Protein AF-A0A2J8A549-F1 (afdb_monomer_lite)

Sequence (197 aa):
WLCVQALGPQVLAAELDFTHGVMLESAKNYQLWNHRRLCALQLGPSGATREEEFTREAITFDEKNYHAWAHRQAIVKMSGRWEAELEFAAEMIKRDVRNNTAWNQRMFVLQHMPRPAGDDAAWLRSELEYVAAAIQLAPRNEAPWAYLTGLFATLPPWASQPRALSRFPEVHTICAEALLDCPACAPAHDVLAAYYE

Structure (mmCIF, N/CA/C/O backbone):
data_AF-A0A2J8A549-F1
#
_entry.id   AF-A0A2J8A549-F1
#
loop_
_atom_site.group_PDB
_atom_site.id
_atom_site.type_symbol
_atom_site.label_atom_id
_atom_site.label_alt_id
_atom_site.label_comp_id
_atom_site.label_asym_id
_atom_site.label_entity_id
_atom_site.label_seq_id
_atom_site.pdbx_PDB_ins_code
_atom_site.Cartn_x
_atom_site.Cartn_y
_atom_site.Cartn_z
_atom_site.occupancy
_atom_site.B_iso_or_equiv
_atom_site.auth_seq_id
_atom_site.auth_comp_id
_atom_site.auth_asym_id
_atom_site.auth_atom_id
_atom_site.pdbx_PDB_model_num
ATOM 1 N N . TRP A 1 1 ? -20.878 5.585 19.521 1.00 89.31 1 TRP A N 1
ATOM 2 C CA . TRP A 1 1 ? -19.606 6.048 20.116 1.00 89.31 1 TRP A CA 1
ATOM 3 C C . TRP A 1 1 ? -19.724 6.532 21.562 1.00 89.31 1 TRP A C 1
ATOM 5 O O . TRP A 1 1 ? -19.163 5.866 22.416 1.00 89.31 1 TRP A O 1
ATOM 15 N N . LEU A 1 2 ? -20.453 7.616 21.880 1.00 92.81 2 LEU A N 1
ATOM 16 C CA . LEU A 1 2 ? -20.479 8.167 23.254 1.00 92.81 2 LEU A CA 1
ATOM 17 C C . LEU A 1 2 ? -20.891 7.142 24.327 1.00 92.81 2 LEU A C 1
ATOM 19 O O . LEU A 1 2 ? -20.286 7.095 25.391 1.00 92.81 2 LEU A O 1
ATOM 23 N N . CYS A 1 3 ? -21.859 6.267 24.029 1.00 93.12 3 CYS A N 1
ATOM 24 C CA . CYS A 1 3 ? -22.236 5.178 24.935 1.00 93.12 3 CYS A CA 1
ATOM 25 C C . CYS A 1 3 ? -21.102 4.161 25.133 1.00 93.12 3 CYS A C 1
ATOM 27 O O . CYS A 1 3 ? -20.836 3.769 26.259 1.00 93.12 3 CYS A O 1
ATOM 29 N N . VAL A 1 4 ? -20.399 3.778 24.060 1.00 94.31 4 VAL A N 1
ATOM 30 C CA . VAL A 1 4 ? -19.241 2.865 24.126 1.00 94.31 4 VAL A CA 1
ATOM 31 C C . VAL A 1 4 ? -18.135 3.474 24.991 1.00 94.31 4 VAL A C 1
ATOM 33 O O . VAL A 1 4 ? -17.594 2.797 25.857 1.00 94.31 4 VAL A O 1
ATOM 36 N N . GLN A 1 5 ? -17.855 4.771 24.830 1.00 91.88 5 GLN A N 1
ATOM 37 C CA . GLN A 1 5 ? -16.892 5.477 25.679 1.00 91.88 5 GLN A CA 1
ATOM 38 C C . GLN A 1 5 ? -17.322 5.518 27.147 1.00 91.88 5 GLN A C 1
ATOM 40 O O . GLN A 1 5 ? -16.502 5.258 28.022 1.00 91.88 5 GLN A O 1
ATOM 45 N N . ALA A 1 6 ? -18.592 5.834 27.416 1.00 94.44 6 ALA A N 1
ATOM 46 C CA . ALA A 1 6 ? -19.127 5.903 28.773 1.00 94.44 6 ALA A CA 1
ATOM 47 C C . ALA A 1 6 ? -19.115 4.537 29.475 1.00 94.44 6 ALA A C 1
ATOM 49 O O . ALA A 1 6 ? -18.900 4.467 30.682 1.00 94.44 6 ALA A O 1
ATOM 50 N N . LEU A 1 7 ? -19.331 3.457 28.719 1.00 94.50 7 LEU A N 1
ATOM 51 C CA . LEU A 1 7 ? -19.275 2.092 29.229 1.00 94.50 7 LEU A CA 1
ATOM 52 C C . LEU A 1 7 ? -17.839 1.606 29.435 1.00 94.50 7 LEU A C 1
ATOM 54 O O . LEU A 1 7 ? -17.635 0.766 30.298 1.00 94.50 7 LEU A O 1
ATOM 58 N N . GLY A 1 8 ? -16.851 2.153 28.727 1.00 92.19 8 GLY A N 1
ATOM 59 C CA . GLY A 1 8 ? -15.433 1.870 28.946 1.00 92.19 8 GLY A CA 1
ATOM 60 C C . GLY A 1 8 ? -14.877 0.685 28.138 1.00 92.19 8 GLY A C 1
ATOM 61 O O . GLY A 1 8 ? -15.579 0.073 27.332 1.00 92.19 8 GLY A O 1
ATOM 62 N N . PRO A 1 9 ? -13.583 0.349 28.309 1.00 91.06 9 PRO A N 1
ATOM 63 C CA . PRO A 1 9 ? -12.875 -0.594 27.437 1.00 91.06 9 PRO A CA 1
ATOM 64 C C . PRO A 1 9 ? -13.452 -2.014 27.394 1.00 91.06 9 PRO A C 1
ATOM 66 O O . PRO A 1 9 ? -13.295 -2.715 26.397 1.00 91.06 9 PRO A O 1
ATOM 69 N N . GLN A 1 10 ? -14.144 -2.442 28.448 1.00 92.94 10 GLN A N 1
ATOM 70 C CA . GLN A 1 10 ? -14.699 -3.788 28.573 1.00 92.94 10 GLN A CA 1
ATOM 71 C C . GLN A 1 10 ? -15.783 -4.108 27.535 1.00 92.94 10 GLN A C 1
ATOM 73 O O . GLN A 1 10 ? -16.013 -5.280 27.252 1.00 92.94 10 GLN A O 1
ATOM 78 N N . VAL A 1 11 ? -16.431 -3.094 26.943 1.00 95.88 11 VAL A N 1
ATOM 79 C CA . VAL A 1 11 ? -17.438 -3.317 25.891 1.00 95.88 11 VAL A CA 1
ATOM 80 C C . VAL A 1 11 ? -16.843 -3.355 24.483 1.00 95.88 11 VAL A C 1
ATOM 82 O O . VAL A 1 11 ? -17.515 -3.796 23.555 1.00 95.88 11 VAL A O 1
ATOM 85 N N . LEU A 1 12 ? -15.581 -2.944 24.303 1.00 95.38 12 LEU A N 1
ATOM 86 C CA . LEU A 1 12 ? -14.963 -2.823 22.977 1.00 95.38 12 LEU A CA 1
ATOM 87 C C . LEU A 1 12 ? -14.889 -4.166 22.249 1.00 95.38 12 LEU A C 1
ATOM 89 O O . LEU A 1 12 ? -15.087 -4.213 21.040 1.00 95.38 12 LEU A O 1
ATOM 93 N N . ALA A 1 13 ? -14.642 -5.262 22.972 1.00 94.50 13 ALA A N 1
ATOM 94 C CA . ALA A 1 13 ? -14.561 -6.581 22.358 1.00 94.50 13 ALA A CA 1
ATOM 95 C C . ALA A 1 13 ? -15.888 -6.988 21.698 1.00 94.50 13 ALA A C 1
ATOM 97 O O . ALA A 1 13 ? -15.872 -7.374 20.529 1.00 94.50 13 ALA A O 1
ATOM 98 N N . ALA A 1 14 ? -17.002 -6.829 22.419 1.00 96.00 14 ALA A N 1
ATOM 99 C CA . ALA A 1 14 ? -18.345 -7.114 21.920 1.00 96.00 14 ALA A CA 1
ATOM 100 C C . ALA A 1 14 ? -18.769 -6.129 20.817 1.00 96.00 14 ALA A C 1
ATOM 102 O O . ALA A 1 14 ? -19.391 -6.526 19.835 1.00 96.00 14 ALA A O 1
ATOM 103 N N . GLU A 1 15 ? -18.380 -4.857 20.929 1.00 97.12 15 GLU A N 1
ATOM 104 C CA . GLU A 1 15 ? -18.669 -3.842 19.909 1.00 97.12 15 GLU A CA 1
ATOM 105 C C . GLU A 1 15 ? -17.960 -4.144 18.576 1.00 97.12 15 GLU A C 1
ATOM 107 O O . GLU A 1 15 ? -18.511 -3.949 17.487 1.00 97.12 15 GLU A O 1
ATOM 112 N N . LEU A 1 16 ? -16.736 -4.673 18.638 1.00 96.62 16 LEU A N 1
ATOM 113 C CA . LEU A 1 16 ? -16.026 -5.156 17.459 1.00 96.62 16 LEU A CA 1
ATOM 114 C C . LEU A 1 16 ? -16.668 -6.418 16.857 1.00 96.62 16 LEU A C 1
ATOM 116 O O . LEU A 1 16 ? -16.623 -6.574 15.639 1.00 96.62 16 LEU A O 1
ATOM 120 N N . ASP A 1 17 ? -17.293 -7.294 17.649 1.00 96.75 17 ASP A N 1
ATOM 121 C CA . ASP A 1 17 ? -18.045 -8.439 17.104 1.00 96.75 17 ASP A CA 1
ATOM 122 C C . ASP A 1 17 ? -19.324 -7.969 16.409 1.00 96.75 17 ASP A C 1
ATOM 124 O O . ASP A 1 17 ? -19.616 -8.379 15.286 1.00 96.75 17 ASP A O 1
ATOM 128 N N . PHE A 1 18 ? -20.039 -7.028 17.026 1.00 96.38 18 PHE A N 1
ATOM 129 C CA . PHE A 1 18 ? -21.218 -6.408 16.431 1.00 96.38 18 PHE A CA 1
ATOM 130 C C . PHE A 1 18 ? -20.895 -5.743 15.086 1.00 96.38 18 PHE A C 1
ATOM 132 O O . PHE A 1 18 ? -21.535 -6.026 14.074 1.00 96.38 18 PHE A O 1
ATOM 139 N N . THR A 1 19 ? -19.863 -4.894 15.043 1.00 96.56 19 THR A N 1
ATOM 140 C CA . THR A 1 19 ? -19.453 -4.236 13.791 1.00 96.56 19 THR A CA 1
ATOM 141 C C . THR A 1 19 ? -18.945 -5.226 12.745 1.00 96.56 19 THR A C 1
ATOM 143 O O . THR A 1 19 ? -19.072 -4.953 11.553 1.00 96.56 19 THR A O 1
ATOM 146 N N . HIS A 1 20 ? -18.418 -6.384 13.154 1.00 96.25 20 HIS A N 1
ATOM 147 C CA . HIS A 1 20 ? -18.080 -7.442 12.210 1.00 96.25 20 HIS A CA 1
ATOM 148 C C . HIS A 1 20 ? -19.343 -7.988 11.525 1.00 96.25 20 HIS A C 1
ATOM 150 O O . HIS A 1 20 ? -19.406 -7.998 10.298 1.00 96.25 20 HIS A O 1
ATOM 156 N N . GLY A 1 21 ? -20.395 -8.316 12.281 1.00 95.25 21 GLY A N 1
ATOM 157 C CA . GLY A 1 21 ? -21.680 -8.731 11.701 1.00 95.25 21 GLY A CA 1
ATOM 158 C C . GLY A 1 21 ? -22.241 -7.713 10.698 1.00 95.25 21 GLY A C 1
ATOM 159 O O . GLY A 1 21 ? -22.628 -8.076 9.590 1.00 95.25 21 GLY A O 1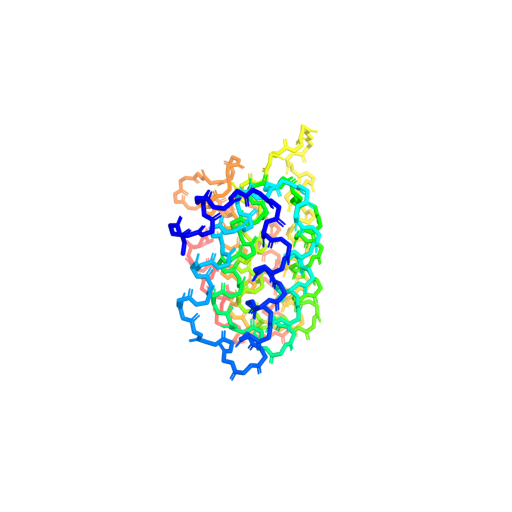
ATOM 160 N N . VAL A 1 22 ? -22.176 -6.419 11.029 1.00 94.38 22 VAL A N 1
ATOM 161 C CA . VAL A 1 22 ? -22.614 -5.339 10.125 1.00 94.38 22 VAL A CA 1
ATOM 162 C C . VAL A 1 22 ? -21.784 -5.286 8.834 1.00 94.38 22 VAL A C 1
ATOM 164 O O . VAL A 1 22 ? -22.324 -4.973 7.773 1.00 94.38 22 VAL A O 1
ATOM 167 N N . MET A 1 23 ? -20.483 -5.589 8.888 1.00 94.75 23 MET A N 1
ATOM 168 C CA . MET A 1 23 ? -19.622 -5.633 7.698 1.00 94.75 23 MET A CA 1
ATOM 169 C C . MET A 1 23 ? -20.066 -6.712 6.711 1.00 94.75 23 MET A C 1
ATOM 171 O O . MET A 1 23 ? -20.122 -6.434 5.514 1.00 94.75 23 MET A O 1
ATOM 175 N N . LEU A 1 24 ? -20.439 -7.892 7.214 1.00 90.94 24 LEU A N 1
ATOM 176 C CA . LEU A 1 24 ? -20.914 -9.008 6.391 1.00 90.94 24 LEU A CA 1
ATOM 177 C C . LEU A 1 24 ? -22.211 -8.668 5.642 1.00 90.94 24 LEU A C 1
ATOM 179 O O . LEU A 1 24 ? -22.427 -9.143 4.530 1.00 90.94 24 LEU A O 1
ATOM 183 N N . GLU A 1 25 ? -23.055 -7.812 6.220 1.00 91.31 25 GLU A N 1
ATOM 184 C CA . GLU A 1 25 ? -24.287 -7.334 5.583 1.00 91.31 25 GLU A CA 1
ATOM 185 C C . GLU A 1 25 ? -24.048 -6.130 4.657 1.00 91.31 25 GLU A C 1
ATOM 187 O O . GLU A 1 25 ? -24.685 -6.000 3.609 1.00 91.31 25 GLU A O 1
ATOM 192 N N . SER A 1 26 ? -23.150 -5.213 5.038 1.00 89.69 26 SER A N 1
ATOM 193 C CA . SER A 1 26 ? -22.933 -3.945 4.335 1.00 89.69 26 SER A CA 1
ATOM 194 C C . SER A 1 26 ? -21.493 -3.427 4.462 1.00 89.69 26 SER A C 1
ATOM 196 O O . SER A 1 26 ? -21.198 -2.440 5.140 1.00 89.69 26 SER A O 1
ATOM 198 N N . ALA A 1 27 ? -20.573 -4.048 3.721 1.00 86.25 27 ALA A N 1
ATOM 199 C CA . ALA A 1 27 ? -19.148 -3.703 3.739 1.00 86.25 27 ALA A CA 1
ATOM 200 C C . ALA A 1 27 ? -18.809 -2.294 3.197 1.00 86.25 27 ALA A C 1
ATOM 202 O O . ALA A 1 27 ? -17.693 -1.810 3.399 1.00 86.25 27 ALA A O 1
ATOM 203 N N . LYS A 1 28 ? -19.743 -1.611 2.517 1.00 88.62 28 LYS A N 1
ATOM 204 C CA . LYS A 1 28 ? -19.574 -0.244 1.966 1.00 88.62 28 LYS A CA 1
ATOM 205 C C . LYS A 1 28 ? -20.309 0.824 2.782 1.00 88.62 28 LYS A C 1
ATOM 207 O O . LYS A 1 28 ? -20.774 1.826 2.248 1.00 88.62 28 LYS A O 1
ATOM 212 N N . ASN A 1 29 ? -20.427 0.601 4.087 1.00 90.19 29 ASN A N 1
ATOM 213 C CA . ASN A 1 29 ? -21.078 1.510 5.019 1.00 90.19 29 ASN A CA 1
ATOM 214 C C . ASN A 1 29 ? -20.050 2.418 5.718 1.00 90.19 29 ASN A C 1
ATOM 216 O O . ASN A 1 29 ? -19.236 1.955 6.514 1.00 90.19 29 ASN A O 1
ATOM 220 N N . TYR A 1 30 ? -20.091 3.727 5.465 1.00 91.06 30 TYR A N 1
ATOM 221 C CA . TYR A 1 30 ? -19.137 4.673 6.058 1.00 91.06 30 TYR A CA 1
ATOM 222 C C . TYR A 1 30 ? -19.211 4.720 7.595 1.00 91.06 30 TYR A C 1
ATOM 224 O O . TYR A 1 30 ? -18.185 4.805 8.272 1.00 91.06 30 TYR A O 1
ATOM 232 N N . GLN A 1 31 ? -20.420 4.656 8.153 1.00 94.12 31 GLN A N 1
ATOM 233 C CA . GLN A 1 31 ? -20.677 4.735 9.588 1.00 94.12 31 GLN A CA 1
ATOM 234 C C . GLN A 1 31 ? -20.077 3.537 10.326 1.00 94.12 31 GLN A C 1
ATOM 236 O O . GLN A 1 31 ? -19.479 3.729 11.385 1.00 94.12 31 GLN A O 1
ATOM 241 N N . LEU A 1 32 ? -20.167 2.340 9.737 1.00 95.19 32 LEU A N 1
ATOM 242 C CA . LEU A 1 32 ? -19.503 1.130 10.218 1.00 95.19 32 LEU A CA 1
ATOM 243 C C . LEU A 1 32 ? -17.998 1.367 10.367 1.00 95.19 32 LEU A C 1
ATOM 245 O O . LEU A 1 32 ? -17.456 1.224 11.461 1.00 95.19 32 LEU A O 1
ATOM 249 N N . TRP A 1 33 ? -17.328 1.757 9.281 1.00 97.00 33 TRP A N 1
ATOM 250 C CA . TRP A 1 33 ? -15.872 1.901 9.272 1.00 97.00 33 TRP A CA 1
ATOM 251 C C . TRP A 1 33 ? -15.395 3.007 10.207 1.00 97.00 33 TRP A C 1
ATOM 253 O O . TRP A 1 33 ? -14.404 2.835 10.914 1.00 97.00 33 TRP A O 1
ATOM 263 N N . ASN A 1 34 ? -16.119 4.126 10.262 1.00 95.94 34 ASN A N 1
ATOM 264 C CA . ASN A 1 34 ? -15.797 5.209 11.180 1.00 95.94 34 ASN A CA 1
ATOM 265 C C . ASN A 1 34 ? -15.945 4.776 12.647 1.00 95.94 34 ASN A C 1
ATOM 267 O O . ASN A 1 34 ? -15.035 4.974 13.451 1.00 95.94 34 ASN A O 1
ATOM 271 N N . HIS A 1 35 ? -17.070 4.151 13.003 1.00 96.81 35 HIS A N 1
ATOM 272 C CA . HIS A 1 35 ? -17.328 3.719 14.377 1.00 96.81 35 HIS A CA 1
ATOM 273 C C . HIS A 1 35 ? -16.376 2.603 14.818 1.00 96.81 35 HIS A C 1
ATOM 275 O O . HIS A 1 35 ? -15.809 2.675 15.911 1.00 96.81 35 HIS A O 1
ATOM 281 N N . ARG A 1 36 ? -16.119 1.617 13.950 1.00 97.56 36 ARG A N 1
ATOM 282 C CA . ARG A 1 36 ? -15.156 0.550 14.233 1.00 97.56 36 ARG A CA 1
ATOM 283 C C . ARG A 1 36 ? -13.750 1.106 14.441 1.00 97.56 36 ARG A C 1
ATOM 285 O O . ARG A 1 36 ? -13.070 0.689 15.373 1.00 97.56 36 ARG A O 1
ATOM 292 N N . ARG A 1 37 ? -13.324 2.086 13.635 1.00 97.44 37 ARG A N 1
ATOM 293 C CA . ARG A 1 37 ? -12.015 2.738 13.793 1.00 97.44 37 ARG A CA 1
ATOM 294 C C . ARG A 1 37 ? -11.857 3.395 15.156 1.00 97.44 37 ARG A C 1
ATOM 296 O O . ARG A 1 37 ? -10.814 3.228 15.776 1.00 97.44 37 ARG A O 1
ATOM 303 N N . LEU A 1 38 ? -12.881 4.091 15.649 1.00 96.88 38 LEU A N 1
ATOM 304 C CA . LEU A 1 38 ? -12.849 4.681 16.992 1.00 96.88 38 LEU A CA 1
ATOM 305 C C . LEU A 1 38 ? -12.658 3.608 18.074 1.00 96.88 38 LEU A C 1
ATOM 307 O O . LEU A 1 38 ? -11.840 3.781 18.975 1.00 96.88 38 LEU A O 1
ATOM 311 N N . CYS A 1 39 ? -13.352 2.474 17.949 1.00 96.94 39 CYS A N 1
ATOM 312 C CA . CYS A 1 39 ? -13.216 1.352 18.880 1.00 96.94 39 CYS A CA 1
ATOM 313 C C . CYS A 1 39 ? -11.817 0.718 18.820 1.00 96.94 39 CYS A C 1
ATOM 315 O O . CYS A 1 39 ? -11.196 0.484 19.855 1.00 96.94 39 CYS A O 1
ATOM 317 N N . ALA A 1 40 ? -11.299 0.487 17.613 1.00 96.69 40 ALA A N 1
ATOM 318 C CA . ALA A 1 40 ? -9.978 -0.091 17.397 1.00 96.69 40 ALA A CA 1
ATOM 319 C C . ALA A 1 40 ? -8.847 0.808 17.922 1.00 96.69 40 ALA A C 1
ATOM 321 O O . ALA A 1 40 ? -7.937 0.329 18.594 1.00 96.69 40 ALA A O 1
ATOM 322 N N . LEU A 1 41 ? -8.924 2.119 17.674 1.00 95.94 41 LEU A N 1
ATOM 323 C CA . LEU A 1 41 ? -7.942 3.077 18.190 1.00 95.94 41 LEU A CA 1
ATOM 324 C C . LEU A 1 41 ? -7.982 3.174 19.721 1.00 95.94 41 LEU A C 1
ATOM 326 O O . LEU A 1 41 ? -6.938 3.360 20.337 1.00 95.94 41 LEU A O 1
ATOM 330 N N . GLN A 1 42 ? -9.154 2.991 20.340 1.00 95.25 42 GLN A N 1
ATOM 331 C CA . GLN A 1 42 ? -9.283 2.933 21.799 1.00 95.25 42 GLN A CA 1
ATOM 332 C C . GLN A 1 42 ? -8.659 1.662 22.402 1.00 95.25 42 GLN A C 1
ATOM 334 O O . GLN A 1 42 ? -8.114 1.726 23.501 1.00 95.25 42 GLN A O 1
ATOM 339 N N . LEU A 1 43 ? -8.722 0.517 21.706 1.00 94.69 43 LEU A N 1
ATOM 340 C CA . LEU A 1 43 ? -8.019 -0.712 22.115 1.00 94.69 43 LEU A CA 1
ATOM 341 C C . LEU A 1 43 ? -6.497 -0.602 21.962 1.00 94.69 43 LEU A C 1
ATOM 343 O O . LEU A 1 43 ? -5.743 -1.291 22.658 1.00 94.69 43 LEU A O 1
ATOM 347 N N . GLY A 1 44 ? -6.044 0.242 21.037 1.00 95.62 44 GLY A N 1
ATOM 348 C CA . GLY A 1 44 ? -4.632 0.415 20.741 1.00 95.62 44 GLY A CA 1
ATOM 349 C C . GLY A 1 44 ? -3.990 -0.860 20.169 1.00 95.62 44 GLY A C 1
ATOM 350 O O . GLY A 1 44 ? -4.684 -1.716 19.608 1.00 95.62 44 GLY A O 1
ATOM 351 N N . PRO A 1 45 ? -2.660 -1.022 20.313 1.00 96.31 45 PRO A N 1
ATOM 352 C CA . PRO A 1 45 ? -1.910 -2.097 19.655 1.00 96.31 45 PRO A CA 1
ATOM 353 C C . PRO A 1 45 ? -2.383 -3.514 20.002 1.00 96.31 45 PRO A C 1
ATOM 355 O O . PRO A 1 45 ? -2.192 -4.437 19.213 1.00 96.31 45 PRO A O 1
ATOM 358 N N . SER A 1 46 ? -3.042 -3.688 21.153 1.00 95.19 46 SER A N 1
ATOM 359 C CA . SER A 1 46 ? -3.614 -4.972 21.576 1.00 95.19 46 SER A CA 1
ATOM 360 C C . SER A 1 46 ? -4.705 -5.493 20.629 1.00 95.19 46 SER A C 1
ATOM 362 O O . SER A 1 46 ? -4.868 -6.703 20.491 1.00 95.19 46 SER A O 1
ATOM 364 N N . GLY A 1 47 ? -5.419 -4.595 19.939 1.00 94.94 47 GLY A N 1
ATOM 365 C CA . GLY A 1 47 ? -6.461 -4.941 18.971 1.00 94.94 47 GLY A CA 1
ATOM 366 C C . GLY A 1 47 ? -5.954 -5.150 17.541 1.00 94.94 47 GLY A C 1
ATOM 367 O O . GLY A 1 47 ? -6.734 -5.557 16.686 1.00 94.94 47 GLY A O 1
ATOM 368 N N . ALA A 1 48 ? -4.673 -4.886 17.260 1.00 96.31 48 ALA A N 1
ATOM 369 C CA . ALA A 1 48 ? -4.161 -4.799 15.891 1.00 96.31 48 ALA A CA 1
ATOM 370 C C . ALA A 1 48 ? -4.360 -6.089 15.080 1.00 96.31 48 ALA A C 1
ATOM 372 O O . ALA A 1 48 ? -4.887 -6.020 13.975 1.00 96.31 48 ALA A O 1
ATOM 373 N N . THR A 1 49 ? -4.033 -7.259 15.649 1.00 96.69 49 THR A N 1
ATOM 374 C CA . THR A 1 49 ? -4.206 -8.556 14.963 1.00 96.69 49 THR A CA 1
ATOM 375 C C . THR A 1 49 ? -5.655 -8.771 14.521 1.00 96.69 49 THR A C 1
ATOM 377 O O . THR A 1 49 ? -5.912 -9.136 13.379 1.00 96.69 49 THR A O 1
ATOM 380 N N . ARG A 1 50 ? -6.616 -8.475 15.403 1.00 96.56 50 ARG A N 1
ATOM 381 C CA . ARG A 1 50 ? -8.044 -8.643 15.108 1.00 96.56 50 ARG A CA 1
ATOM 382 C C . ARG A 1 50 ? -8.502 -7.730 13.974 1.00 96.56 50 ARG A C 1
ATOM 384 O O . ARG A 1 50 ? -9.308 -8.126 13.138 1.00 96.56 50 ARG A O 1
ATOM 391 N N . GLU A 1 51 ? -7.997 -6.502 13.935 1.00 97.88 51 GLU A N 1
ATOM 392 C CA . GLU A 1 51 ? -8.344 -5.552 12.878 1.00 97.88 51 GLU A CA 1
ATOM 393 C C . GLU A 1 51 ? -7.647 -5.863 11.547 1.00 97.88 51 GLU A C 1
ATOM 395 O O . GLU A 1 51 ? -8.207 -5.614 10.476 1.00 97.88 51 GLU A O 1
ATOM 400 N N . GLU A 1 52 ? -6.445 -6.436 11.594 1.00 96.44 52 GLU A N 1
ATOM 401 C CA . GLU A 1 52 ? -5.739 -6.955 10.423 1.00 96.44 52 GLU A CA 1
ATOM 402 C C . GLU A 1 52 ? -6.492 -8.134 9.797 1.00 96.44 52 GLU A C 1
ATOM 404 O O . GLU A 1 52 ? -6.623 -8.181 8.575 1.00 96.44 52 GLU A O 1
ATOM 409 N N . GLU A 1 53 ? -7.027 -9.049 10.606 1.00 96.69 53 GLU A N 1
ATOM 410 C CA . GLU A 1 53 ? -7.876 -10.156 10.145 1.00 96.69 53 GLU A CA 1
ATOM 411 C C . GLU A 1 53 ? -9.198 -9.641 9.565 1.00 96.69 53 GLU A C 1
ATOM 413 O O . GLU A 1 53 ? -9.551 -9.977 8.435 1.00 96.69 53 GLU A O 1
ATOM 418 N N . PHE A 1 54 ? -9.877 -8.741 10.280 1.00 97.12 54 PHE A N 1
ATOM 419 C CA . PHE A 1 54 ? -11.130 -8.133 9.828 1.00 97.12 54 PHE A CA 1
ATOM 420 C C . PHE A 1 54 ? -10.983 -7.398 8.486 1.00 97.12 54 PHE A C 1
ATOM 422 O O . PHE A 1 54 ? -11.787 -7.566 7.568 1.00 97.12 54 PHE A O 1
ATOM 429 N N . THR A 1 55 ? -9.938 -6.578 8.339 1.00 97.00 55 THR A N 1
ATOM 430 C CA . THR A 1 55 ? -9.691 -5.875 7.070 1.00 97.00 55 THR A CA 1
ATOM 431 C C . THR A 1 55 ? -9.236 -6.821 5.970 1.00 97.00 55 THR A C 1
ATOM 433 O O . THR A 1 55 ? -9.615 -6.606 4.823 1.00 97.00 55 THR A O 1
ATOM 436 N N . ARG A 1 56 ? -8.476 -7.877 6.291 1.00 96.25 56 ARG A N 1
ATOM 437 C CA . ARG A 1 56 ? -8.108 -8.919 5.323 1.00 96.25 56 ARG A CA 1
ATOM 438 C C . ARG A 1 56 ? -9.347 -9.604 4.762 1.00 96.25 56 ARG A C 1
ATOM 440 O O . ARG A 1 56 ? -9.417 -9.787 3.552 1.00 96.25 56 ARG A O 1
ATOM 447 N N . GLU A 1 57 ? -10.321 -9.942 5.599 1.00 95.56 57 GLU A N 1
ATOM 448 C CA . GLU A 1 57 ? -11.588 -10.526 5.154 1.00 95.56 57 GLU A CA 1
ATOM 449 C C . GLU A 1 57 ? -12.339 -9.575 4.210 1.00 95.56 57 GLU A C 1
ATOM 451 O O . GLU A 1 57 ? -12.657 -9.944 3.077 1.00 95.56 57 GLU A O 1
ATOM 456 N N . ALA A 1 58 ? -12.510 -8.312 4.616 1.00 95.06 58 ALA A N 1
ATOM 457 C CA . ALA A 1 58 ? -13.183 -7.302 3.801 1.00 95.06 58 ALA A CA 1
ATOM 458 C C . ALA A 1 58 ? -12.482 -7.042 2.450 1.00 95.06 58 ALA A C 1
ATOM 460 O O . ALA A 1 58 ? -13.153 -6.890 1.430 1.00 95.06 58 ALA A O 1
ATOM 461 N N . ILE A 1 59 ? -11.144 -7.009 2.432 1.00 95.19 59 ILE A N 1
ATOM 462 C CA . ILE A 1 59 ? -10.326 -6.818 1.219 1.00 95.19 59 ILE A CA 1
ATOM 463 C C . ILE A 1 59 ? -10.330 -8.077 0.347 1.00 95.19 59 ILE A C 1
ATOM 465 O O . ILE A 1 59 ? -10.314 -7.987 -0.876 1.00 95.19 59 ILE A O 1
ATOM 469 N N . THR A 1 60 ? -10.371 -9.265 0.949 1.00 91.25 60 THR A N 1
ATOM 470 C CA . THR A 1 60 ? -10.456 -10.520 0.191 1.00 91.25 60 THR A CA 1
ATOM 471 C C . THR A 1 60 ? -11.779 -10.600 -0.565 1.00 91.25 60 THR A C 1
ATOM 473 O O . THR A 1 60 ? -11.780 -11.054 -1.710 1.00 91.25 60 THR A O 1
ATOM 476 N N . PHE A 1 61 ? -12.868 -10.128 0.053 1.00 90.31 61 PHE A N 1
ATOM 477 C CA . PHE A 1 61 ? -14.195 -10.048 -0.553 1.00 90.31 61 PHE A CA 1
ATOM 478 C C . PHE A 1 61 ? -14.300 -8.952 -1.627 1.00 90.31 61 PHE A C 1
ATOM 480 O O . PHE A 1 61 ? -14.818 -9.201 -2.713 1.00 90.31 61 PHE A O 1
ATOM 487 N N . ASP A 1 62 ? -13.793 -7.748 -1.348 1.00 90.88 62 ASP A N 1
ATOM 488 C CA . ASP A 1 62 ? -1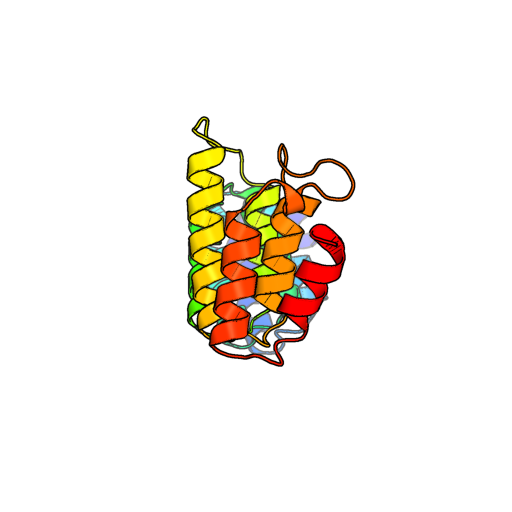3.707 -6.644 -2.309 1.00 90.88 62 ASP A CA 1
ATOM 489 C C . ASP A 1 62 ? -12.332 -5.973 -2.217 1.00 90.88 62 ASP A C 1
ATOM 491 O O . ASP A 1 62 ? -12.088 -5.106 -1.372 1.00 90.88 62 ASP A O 1
ATOM 495 N N . GLU A 1 63 ? -11.439 -6.346 -3.138 1.00 89.81 63 GLU A N 1
ATOM 496 C CA . GLU A 1 63 ? -10.055 -5.858 -3.177 1.00 89.81 63 GLU A CA 1
ATOM 497 C C . GLU A 1 63 ? -9.943 -4.340 -3.284 1.00 89.81 63 GLU A C 1
ATOM 499 O O . GLU A 1 63 ? -8.918 -3.764 -2.918 1.00 89.81 63 GLU A O 1
ATOM 504 N N . LYS A 1 64 ? -10.980 -3.684 -3.807 1.00 88.12 64 LYS A N 1
ATOM 505 C CA . LYS A 1 64 ? -11.011 -2.240 -4.037 1.00 88.12 64 LYS A CA 1
ATOM 506 C C . LYS A 1 64 ? -11.828 -1.519 -2.968 1.00 88.12 64 LYS A C 1
ATOM 508 O O . LYS A 1 64 ? -12.139 -0.338 -3.136 1.00 88.12 64 LYS A O 1
ATOM 513 N N . ASN A 1 65 ? -12.165 -2.185 -1.859 1.00 92.19 65 ASN A N 1
ATOM 514 C CA . ASN A 1 65 ? -12.872 -1.564 -0.746 1.00 92.19 65 ASN A CA 1
ATOM 515 C C . ASN A 1 65 ? -11.998 -0.496 -0.072 1.00 92.19 65 ASN A C 1
ATOM 517 O O . ASN A 1 65 ? -11.224 -0.763 0.848 1.00 92.19 65 ASN A O 1
ATOM 521 N N . TYR A 1 66 ? -12.165 0.748 -0.518 1.00 91.62 66 TYR A N 1
ATOM 522 C CA . TYR A 1 66 ? -11.418 1.900 -0.023 1.00 91.62 66 TYR A CA 1
ATOM 523 C C . TYR A 1 66 ? -11.541 2.087 1.495 1.00 91.62 66 TYR A C 1
ATOM 525 O O . TYR A 1 66 ? -10.580 2.488 2.151 1.00 91.62 66 TYR A O 1
ATOM 533 N N . HIS A 1 67 ? -12.701 1.778 2.080 1.00 95.19 67 HIS A N 1
ATOM 534 C CA . HIS A 1 67 ? -12.892 1.934 3.517 1.00 95.19 67 HIS A CA 1
ATOM 535 C C . HIS A 1 67 ? -12.058 0.934 4.321 1.00 95.19 67 HIS A C 1
ATOM 537 O O . HIS A 1 67 ? -11.493 1.316 5.349 1.00 95.19 67 HIS A O 1
ATOM 543 N N . ALA A 1 68 ? -11.941 -0.302 3.826 1.00 96.62 68 ALA A N 1
ATOM 544 C CA . ALA A 1 68 ? -11.120 -1.336 4.441 1.00 96.62 68 ALA A CA 1
ATOM 545 C C . ALA A 1 68 ? -9.638 -0.956 4.417 1.00 96.62 68 ALA A C 1
ATOM 547 O O . ALA A 1 68 ? -8.989 -0.979 5.461 1.00 96.62 68 ALA A O 1
ATOM 548 N N . TRP A 1 69 ? -9.129 -0.500 3.270 1.00 97.00 69 TRP A N 1
ATOM 549 C CA . TRP A 1 69 ? -7.752 -0.015 3.150 1.00 97.00 69 TRP A CA 1
ATOM 550 C C . TRP A 1 69 ? -7.481 1.207 4.032 1.00 97.00 69 TRP A C 1
ATOM 552 O O . TRP A 1 69 ? -6.508 1.224 4.780 1.00 97.00 69 TRP A O 1
ATOM 562 N N . ALA A 1 70 ? -8.373 2.203 4.038 1.00 96.75 70 ALA A N 1
ATOM 563 C CA . ALA A 1 70 ? -8.219 3.386 4.885 1.00 96.75 70 ALA A CA 1
ATOM 564 C C . ALA A 1 70 ? -8.269 3.050 6.387 1.00 96.75 70 ALA A C 1
ATOM 566 O O . ALA A 1 70 ? -7.580 3.673 7.195 1.00 96.75 70 ALA A O 1
ATOM 567 N N . HIS A 1 71 ? -9.092 2.073 6.787 1.00 97.69 71 HIS A N 1
ATOM 568 C CA . HIS A 1 71 ? -9.084 1.549 8.153 1.00 97.69 71 HIS A CA 1
ATOM 569 C C . HIS A 1 71 ? -7.760 0.862 8.458 1.00 97.69 71 HIS A C 1
ATOM 571 O O . HIS A 1 71 ? -7.126 1.197 9.453 1.00 97.69 71 HIS A O 1
ATOM 577 N N . ARG A 1 72 ? -7.300 -0.017 7.567 1.00 97.50 72 ARG A N 1
ATOM 578 C CA . ARG A 1 72 ? -6.045 -0.753 7.705 1.00 97.50 72 ARG A CA 1
ATOM 579 C C . ARG A 1 72 ? -4.839 0.175 7.871 1.00 97.50 72 ARG A C 1
ATOM 581 O O . ARG A 1 72 ? -4.065 -0.010 8.803 1.00 97.50 72 ARG A O 1
ATOM 588 N N . GLN A 1 73 ? -4.750 1.254 7.093 1.00 97.94 73 GLN A N 1
ATOM 589 C CA . GLN A 1 73 ? -3.720 2.292 7.253 1.00 97.94 73 GLN A CA 1
ATOM 590 C C . GLN A 1 73 ? -3.717 2.938 8.646 1.00 97.94 73 GLN A C 1
ATOM 592 O O . GLN A 1 73 ? -2.652 3.203 9.207 1.00 97.94 73 GLN A O 1
ATOM 597 N N . ALA A 1 74 ? -4.899 3.197 9.219 1.00 97.88 74 ALA A N 1
ATOM 598 C CA . ALA A 1 74 ? -5.013 3.745 10.569 1.00 97.88 74 ALA A CA 1
ATOM 599 C C . ALA A 1 74 ? -4.537 2.740 11.630 1.00 97.88 74 ALA A C 1
ATOM 601 O O . ALA A 1 74 ? -3.862 3.133 12.580 1.00 97.88 74 ALA A O 1
ATOM 602 N N . ILE A 1 75 ? -4.845 1.452 11.446 1.00 97.94 75 ILE A N 1
ATOM 603 C CA . ILE A 1 75 ? -4.390 0.380 12.338 1.00 97.94 75 ILE A CA 1
ATOM 604 C C . ILE A 1 75 ? -2.875 0.233 12.282 1.00 97.94 75 ILE A C 1
ATOM 606 O O . ILE A 1 75 ? -2.246 0.216 13.332 1.00 97.94 75 ILE A O 1
ATOM 610 N N . VAL A 1 76 ? -2.276 0.211 11.093 1.00 97.69 76 VAL A N 1
ATOM 611 C CA . VAL A 1 76 ? -0.820 0.071 10.932 1.00 97.69 76 VAL A CA 1
ATOM 612 C C . VAL A 1 76 ? -0.080 1.258 11.555 1.00 97.69 76 VAL A C 1
ATOM 614 O O . VAL A 1 76 ? 0.879 1.062 12.297 1.00 97.69 76 VAL A O 1
ATOM 617 N N . LYS A 1 77 ? -0.574 2.489 11.353 1.00 97.19 77 LYS A N 1
ATOM 618 C CA . LYS A 1 77 ? -0.037 3.693 12.018 1.00 97.19 77 LYS A CA 1
ATOM 619 C C . LYS A 1 77 ? -0.076 3.597 13.542 1.00 97.19 77 LYS A C 1
ATOM 621 O O . LYS A 1 77 ? 0.845 4.057 14.206 1.00 97.19 77 LYS A O 1
ATOM 626 N N . MET A 1 78 ? -1.154 3.039 14.083 1.00 97.25 78 MET A N 1
ATOM 627 C CA . MET A 1 78 ? -1.361 2.908 15.523 1.00 97.25 78 MET A CA 1
ATOM 628 C C . MET A 1 78 ? -0.559 1.746 16.129 1.00 97.25 78 MET A C 1
ATOM 630 O O . MET A 1 78 ? -0.064 1.874 17.246 1.00 97.25 78 MET A O 1
ATOM 634 N N . SER A 1 79 ? -0.414 0.629 15.412 1.00 96.81 79 SER A N 1
ATOM 635 C CA . SER A 1 79 ? 0.225 -0.594 15.909 1.00 96.81 79 SER A CA 1
ATOM 636 C C . SER A 1 79 ? 1.728 -0.664 15.634 1.00 96.81 79 SER A C 1
ATOM 638 O O . SER A 1 79 ? 2.431 -1.395 16.328 1.00 96.81 79 SER A O 1
ATOM 640 N N . GLY A 1 80 ? 2.215 0.060 14.623 1.00 96.44 80 GLY A N 1
ATOM 641 C CA . GLY A 1 80 ? 3.601 0.001 14.160 1.00 96.44 80 GLY A CA 1
ATOM 642 C C . GLY A 1 80 ? 3.960 -1.278 13.397 1.00 96.44 80 GLY A C 1
ATOM 643 O O . GLY A 1 80 ? 5.141 -1.548 13.207 1.00 96.44 80 GLY A O 1
ATOM 644 N N . ARG A 1 81 ? 2.975 -2.079 12.968 1.00 96.00 81 ARG A N 1
ATOM 645 C CA . ARG A 1 81 ? 3.177 -3.365 12.268 1.00 96.00 81 ARG A CA 1
ATOM 646 C C . ARG A 1 81 ? 3.458 -3.184 10.774 1.00 96.00 81 ARG A C 1
ATOM 648 O O . ARG A 1 81 ? 2.735 -3.688 9.917 1.00 96.00 81 ARG A O 1
ATOM 655 N N . TRP A 1 82 ? 4.491 -2.414 10.464 1.00 96.19 82 TRP A N 1
ATOM 656 C CA . TRP A 1 82 ? 4.820 -2.011 9.100 1.00 96.19 82 TRP A CA 1
ATOM 657 C C . TRP A 1 82 ? 5.273 -3.184 8.226 1.00 96.19 82 TRP A C 1
ATOM 659 O O . TRP A 1 82 ? 4.858 -3.278 7.075 1.00 96.19 82 TRP A O 1
ATOM 669 N N . GLU A 1 83 ? 6.078 -4.097 8.771 1.00 95.00 83 GLU A N 1
ATOM 670 C CA . GLU A 1 83 ? 6.624 -5.258 8.061 1.00 95.00 83 GLU A CA 1
ATOM 671 C C . GLU A 1 83 ? 5.503 -6.202 7.616 1.00 95.00 83 GLU A C 1
ATOM 673 O O . GLU A 1 83 ? 5.418 -6.559 6.443 1.00 95.00 83 GLU A O 1
ATOM 678 N N . ALA A 1 84 ? 4.584 -6.521 8.531 1.00 95.88 84 ALA A N 1
ATOM 679 C CA . ALA A 1 84 ? 3.418 -7.351 8.237 1.00 95.88 84 ALA A CA 1
ATOM 680 C C . ALA A 1 84 ? 2.507 -6.707 7.177 1.00 95.88 84 ALA A C 1
ATOM 682 O O . ALA A 1 84 ? 1.923 -7.399 6.342 1.00 95.88 84 ALA A O 1
ATOM 683 N N . GLU A 1 85 ? 2.393 -5.375 7.174 1.00 97.69 85 GLU A N 1
ATOM 684 C CA . GLU A 1 85 ? 1.623 -4.678 6.145 1.00 97.69 85 GLU A CA 1
ATOM 685 C C . GLU A 1 85 ? 2.323 -4.675 4.784 1.00 97.69 85 GLU A C 1
ATOM 687 O O . GLU A 1 85 ? 1.659 -4.790 3.752 1.00 97.69 85 GLU A O 1
ATOM 692 N N . LEU A 1 86 ? 3.654 -4.583 4.766 1.00 96.44 86 LEU A N 1
ATOM 693 C CA . LEU A 1 86 ? 4.434 -4.682 3.537 1.00 96.44 86 LEU A CA 1
ATOM 694 C C . LEU A 1 86 ? 4.286 -6.070 2.897 1.00 96.44 86 LEU A C 1
ATOM 696 O O . LEU A 1 86 ? 4.123 -6.168 1.677 1.00 96.44 86 LEU A O 1
ATOM 700 N N . GLU A 1 87 ? 4.290 -7.124 3.717 1.00 97.06 87 GLU A N 1
ATOM 701 C CA . GLU A 1 87 ? 4.015 -8.502 3.297 1.00 97.06 87 GLU A CA 1
ATOM 702 C C . GLU A 1 87 ? 2.596 -8.650 2.744 1.00 97.06 87 GLU A C 1
ATOM 704 O O . GLU A 1 87 ? 2.411 -9.225 1.671 1.00 97.06 87 GLU A O 1
ATOM 709 N N . PHE A 1 88 ? 1.595 -8.077 3.419 1.00 97.38 88 PHE A N 1
ATOM 710 C CA . PHE A 1 88 ? 0.214 -8.117 2.943 1.00 97.38 88 PHE A CA 1
ATOM 711 C C . PHE A 1 88 ? 0.028 -7.375 1.612 1.00 97.38 88 PHE A C 1
ATOM 713 O O . PHE A 1 88 ? -0.612 -7.891 0.697 1.00 97.38 88 PHE A O 1
ATOM 720 N N . ALA A 1 89 ? 0.621 -6.189 1.454 1.00 97.50 89 ALA A N 1
ATOM 721 C CA . ALA A 1 89 ? 0.587 -5.474 0.181 1.00 97.50 89 ALA A CA 1
ATOM 722 C C . ALA A 1 89 ? 1.250 -6.298 -0.938 1.00 97.50 89 ALA A C 1
ATOM 724 O O . ALA A 1 89 ? 0.711 -6.382 -2.042 1.00 97.50 89 ALA A O 1
ATOM 725 N N . ALA A 1 90 ? 2.376 -6.959 -0.646 1.00 97.50 90 ALA A N 1
ATOM 726 C CA . ALA A 1 90 ? 3.048 -7.839 -1.597 1.00 97.50 90 ALA A CA 1
ATOM 727 C C . ALA A 1 90 ? 2.210 -9.079 -1.957 1.00 97.50 90 ALA A C 1
ATOM 729 O O . ALA A 1 90 ? 2.189 -9.473 -3.123 1.00 97.50 90 ALA A O 1
ATOM 730 N N . GLU A 1 91 ? 1.491 -9.669 -0.998 1.00 97.06 91 GLU A N 1
ATOM 731 C CA . GLU A 1 91 ? 0.532 -10.757 -1.229 1.00 97.06 91 GLU A CA 1
ATOM 732 C C . GLU A 1 91 ? -0.567 -10.324 -2.210 1.00 97.06 91 GLU A C 1
ATOM 734 O O . GLU A 1 91 ? -0.830 -11.015 -3.197 1.00 97.06 91 GLU A O 1
ATOM 739 N N . MET A 1 92 ? -1.158 -9.146 -1.989 1.00 96.56 92 MET A N 1
ATOM 740 C CA . MET A 1 92 ? -2.224 -8.614 -2.842 1.00 96.56 92 MET A CA 1
ATOM 741 C C . MET A 1 92 ? -1.725 -8.256 -4.249 1.00 96.56 92 MET A C 1
ATOM 743 O O . MET A 1 92 ? -2.395 -8.580 -5.228 1.00 96.56 92 MET A O 1
ATOM 747 N N . ILE A 1 93 ? -0.525 -7.675 -4.375 1.00 97.44 93 ILE A N 1
ATOM 748 C CA . ILE A 1 93 ? 0.122 -7.414 -5.677 1.00 97.44 93 ILE A CA 1
ATOM 749 C C . ILE A 1 93 ? 0.440 -8.726 -6.403 1.00 97.44 93 ILE A C 1
ATOM 751 O O . ILE A 1 93 ? 0.271 -8.828 -7.615 1.00 97.44 93 ILE A O 1
ATOM 755 N N . LYS A 1 94 ? 0.894 -9.756 -5.681 1.00 96.38 94 LYS A N 1
ATOM 756 C CA . LYS A 1 94 ? 1.171 -11.070 -6.271 1.00 96.38 94 LYS A CA 1
ATOM 757 C C . LYS A 1 94 ? -0.105 -11.741 -6.783 1.00 96.38 94 LYS A C 1
ATOM 759 O O . LYS A 1 94 ? -0.050 -12.449 -7.786 1.00 96.38 94 LYS A O 1
ATOM 764 N N . ARG A 1 95 ? -1.238 -11.531 -6.103 1.00 95.06 95 ARG A N 1
ATOM 765 C CA . ARG A 1 95 ? -2.552 -12.032 -6.529 1.00 95.06 95 ARG A CA 1
ATOM 766 C C . ARG A 1 95 ? -3.051 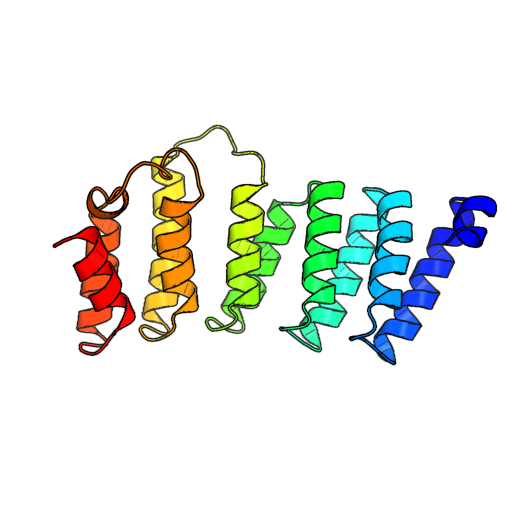-11.324 -7.786 1.00 95.06 95 ARG A C 1
ATOM 768 O O . ARG A 1 95 ? -3.498 -11.995 -8.712 1.00 95.06 95 ARG A O 1
ATOM 775 N N . ASP A 1 96 ? -2.944 -9.999 -7.825 1.00 95.69 96 ASP A N 1
ATOM 776 C CA . ASP A 1 96 ? -3.223 -9.194 -9.011 1.00 95.69 96 ASP A CA 1
ATOM 777 C C . ASP A 1 96 ? -2.222 -8.041 -9.133 1.00 95.69 96 ASP A C 1
ATOM 779 O O . ASP A 1 96 ? -2.311 -7.022 -8.444 1.00 95.69 96 ASP A O 1
ATOM 783 N N . VAL A 1 97 ? -1.301 -8.163 -10.093 1.00 96.69 97 VAL A N 1
ATOM 784 C CA . VAL A 1 97 ? -0.294 -7.129 -10.372 1.00 96.69 97 VAL A CA 1
ATOM 785 C C . VAL A 1 97 ? -0.934 -5.799 -10.799 1.00 96.69 97 VAL A C 1
ATOM 787 O O . VAL A 1 97 ? -0.307 -4.745 -10.691 1.00 96.69 97 VAL A O 1
ATOM 790 N N . ARG A 1 98 ? -2.192 -5.814 -11.265 1.00 96.00 98 ARG A N 1
ATOM 791 C CA . ARG A 1 98 ? -2.974 -4.627 -11.655 1.00 96.00 98 ARG A CA 1
ATOM 792 C C . ARG A 1 98 ? -3.727 -3.990 -10.487 1.00 96.00 98 ARG A C 1
ATOM 794 O O . ARG A 1 98 ? -4.379 -2.961 -10.683 1.00 96.00 98 ARG A O 1
ATOM 801 N N . ASN A 1 99 ? -3.624 -4.534 -9.274 1.00 95.88 99 ASN A N 1
ATOM 802 C CA . ASN A 1 99 ? -4.271 -3.972 -8.096 1.00 95.88 99 ASN A CA 1
ATOM 803 C C . ASN A 1 99 ? -3.580 -2.669 -7.651 1.00 95.88 99 ASN A C 1
ATOM 805 O O . ASN A 1 99 ? -2.697 -2.648 -6.794 1.00 95.88 99 ASN A O 1
ATOM 809 N N . ASN A 1 100 ? -4.020 -1.548 -8.228 1.00 96.19 100 ASN A N 1
ATOM 810 C CA . ASN A 1 100 ? -3.503 -0.212 -7.922 1.00 96.19 100 ASN A CA 1
ATOM 811 C C . ASN A 1 100 ? -3.651 0.174 -6.437 1.00 96.19 100 ASN A C 1
ATOM 813 O O . ASN A 1 100 ? -2.869 0.969 -5.914 1.00 96.19 100 ASN A O 1
ATOM 817 N N . THR A 1 101 ? -4.648 -0.375 -5.740 1.00 96.12 101 THR A N 1
ATOM 818 C CA . THR A 1 101 ? -4.850 -0.098 -4.315 1.00 96.12 101 THR A CA 1
ATOM 819 C C . THR A 1 101 ? -3.774 -0.771 -3.465 1.00 96.12 101 THR A C 1
ATOM 821 O O . THR A 1 101 ? -3.258 -0.140 -2.546 1.00 96.12 101 THR A O 1
ATOM 824 N N . ALA A 1 102 ? -3.352 -1.987 -3.820 1.00 97.19 102 ALA A N 1
ATOM 825 C CA . ALA A 1 102 ? -2.242 -2.672 -3.163 1.00 97.19 102 ALA A CA 1
ATOM 826 C C . ALA A 1 102 ? -0.890 -1.980 -3.426 1.00 97.19 102 ALA A C 1
ATOM 828 O O . ALA A 1 102 ? -0.102 -1.805 -2.496 1.00 97.19 102 ALA A O 1
ATOM 829 N N . TRP A 1 103 ? -0.649 -1.489 -4.649 1.00 98.06 103 TRP A N 1
ATOM 830 C CA . TRP A 1 103 ? 0.524 -0.653 -4.956 1.00 98.06 103 TRP A CA 1
ATOM 831 C C . TRP A 1 103 ? 0.546 0.648 -4.147 1.00 98.06 103 TRP A C 1
ATOM 833 O O . TRP A 1 103 ? 1.577 1.007 -3.574 1.00 98.06 103 TRP A O 1
ATOM 843 N N . ASN A 1 104 ? -0.601 1.325 -4.032 1.00 97.06 104 ASN A N 1
ATOM 844 C CA . ASN A 1 104 ? -0.736 2.495 -3.162 1.00 97.06 104 ASN A CA 1
ATOM 845 C C . ASN A 1 104 ? -0.481 2.148 -1.693 1.00 97.06 104 ASN A C 1
ATOM 847 O O . ASN A 1 104 ? 0.186 2.911 -0.998 1.00 97.06 104 ASN A O 1
ATOM 851 N N . GLN A 1 105 ? -0.971 0.999 -1.220 1.00 97.75 105 GLN A N 1
ATOM 852 C CA . GLN A 1 105 ? -0.722 0.556 0.147 1.00 97.75 105 GLN A CA 1
ATOM 853 C C . GLN A 1 105 ? 0.765 0.305 0.395 1.00 97.75 105 GLN A C 1
ATOM 855 O O . GLN A 1 105 ? 1.289 0.735 1.422 1.00 97.75 105 GLN A O 1
ATOM 860 N N . ARG A 1 106 ? 1.460 -0.334 -0.552 1.00 97.69 106 ARG A N 1
ATOM 861 C CA . ARG A 1 106 ? 2.910 -0.530 -0.477 1.00 97.69 106 ARG A CA 1
ATOM 862 C C . ARG A 1 106 ? 3.631 0.814 -0.358 1.00 97.69 106 ARG A C 1
ATOM 864 O O . ARG A 1 106 ? 4.401 1.000 0.578 1.00 97.69 106 ARG A O 1
ATOM 871 N N . MET A 1 107 ? 3.314 1.778 -1.228 1.00 97.25 107 MET A N 1
ATOM 872 C CA . MET A 1 107 ? 3.901 3.125 -1.176 1.00 97.25 107 MET A CA 1
ATOM 873 C C . MET A 1 107 ? 3.606 3.828 0.157 1.00 97.25 107 MET A C 1
ATOM 875 O O . MET A 1 107 ? 4.503 4.408 0.764 1.00 97.25 107 MET A O 1
ATOM 879 N N . PHE A 1 108 ? 2.371 3.726 0.656 1.00 97.31 108 PHE A N 1
ATOM 880 C CA . PHE A 1 108 ? 1.985 4.254 1.964 1.00 97.31 108 PHE A CA 1
ATOM 881 C C . PHE A 1 108 ? 2.863 3.694 3.089 1.00 97.31 108 PHE A C 1
ATOM 883 O O . PHE A 1 108 ? 3.328 4.469 3.927 1.00 97.31 108 PHE A O 1
ATOM 890 N N . VAL A 1 109 ? 3.100 2.376 3.110 1.00 97.00 109 VAL A N 1
ATOM 891 C CA . VAL A 1 109 ? 3.964 1.744 4.117 1.00 97.00 109 VAL A CA 1
ATOM 892 C C . VAL A 1 109 ? 5.370 2.321 4.022 1.00 97.00 109 VAL A C 1
ATOM 894 O O . VAL A 1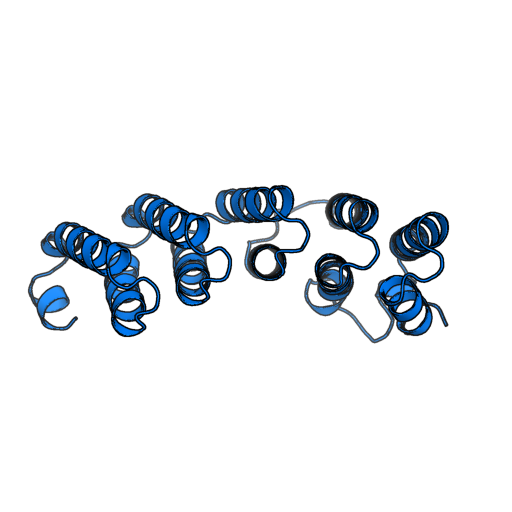 109 ? 5.890 2.791 5.027 1.00 97.00 109 VAL A O 1
ATOM 897 N N . LEU A 1 110 ? 5.953 2.386 2.823 1.00 94.56 110 LEU A N 1
ATOM 898 C CA . LEU A 1 110 ? 7.320 2.885 2.638 1.00 94.56 110 LEU A CA 1
ATOM 899 C C . LEU A 1 110 ? 7.499 4.365 3.008 1.00 94.56 110 LEU A C 1
ATOM 901 O O . LEU A 1 110 ? 8.581 4.761 3.431 1.00 94.56 110 LEU A O 1
ATOM 905 N N . GLN A 1 111 ? 6.449 5.179 2.882 1.00 94.00 111 GLN A N 1
ATOM 906 C CA . GLN A 1 111 ? 6.469 6.593 3.273 1.00 94.00 111 GLN A CA 1
ATOM 907 C C . GLN A 1 111 ? 6.406 6.817 4.790 1.00 94.00 111 GLN A C 1
ATOM 909 O O . GLN A 1 111 ? 6.843 7.863 5.266 1.00 94.00 111 GLN A O 1
ATOM 914 N N . HIS A 1 112 ? 5.817 5.887 5.547 1.00 94.81 112 HIS A N 1
ATOM 915 C CA . HIS A 1 112 ? 5.529 6.079 6.975 1.00 94.81 112 HIS A CA 1
ATOM 916 C C . HIS A 1 112 ? 6.324 5.150 7.896 1.00 94.81 112 HIS A C 1
ATOM 918 O O . HIS A 1 112 ? 6.489 5.461 9.077 1.00 94.81 112 HIS A O 1
ATOM 924 N N . MET A 1 113 ? 6.800 4.020 7.377 1.00 92.69 113 MET A N 1
ATOM 925 C CA . MET A 1 113 ? 7.635 3.081 8.108 1.00 92.69 113 MET A CA 1
ATOM 926 C C . MET A 1 113 ? 8.957 3.756 8.503 1.00 92.69 113 MET A C 1
ATOM 928 O O . MET A 1 113 ? 9.595 4.392 7.658 1.00 92.69 113 MET A O 1
ATOM 932 N N . PRO A 1 114 ? 9.408 3.619 9.763 1.00 87.94 114 PRO A N 1
ATOM 933 C CA . PRO A 1 114 ? 10.731 4.076 10.161 1.00 87.94 114 PRO A CA 1
ATOM 934 C C . PRO A 1 114 ? 11.793 3.402 9.298 1.00 87.94 114 PRO A C 1
ATOM 936 O O . PRO A 1 114 ? 11.841 2.174 9.220 1.00 87.94 114 PRO A O 1
ATOM 939 N N . ARG A 1 115 ? 12.656 4.193 8.655 1.00 79.88 115 ARG A N 1
ATOM 940 C CA . ARG A 1 115 ? 13.727 3.614 7.851 1.00 79.88 115 ARG A CA 1
ATOM 941 C C . ARG A 1 115 ? 14.719 2.878 8.750 1.00 79.88 115 ARG A C 1
ATOM 943 O O . ARG A 1 115 ? 15.266 3.510 9.660 1.00 79.88 115 ARG A O 1
ATOM 950 N N . PRO A 1 116 ? 14.994 1.587 8.500 1.00 71.94 116 PRO A N 1
ATOM 951 C CA . PRO A 1 116 ? 16.105 0.932 9.159 1.00 71.94 116 PRO A CA 1
ATOM 952 C C . PRO A 1 116 ? 17.403 1.644 8.772 1.00 71.94 116 PRO A C 1
ATOM 954 O O . PRO A 1 116 ? 17.581 2.049 7.624 1.00 71.94 116 PRO A O 1
ATOM 957 N N . ALA A 1 117 ? 18.319 1.794 9.729 1.00 74.31 117 ALA A N 1
ATOM 958 C CA . ALA A 1 117 ? 19.671 2.235 9.414 1.00 74.31 117 ALA A CA 1
ATOM 959 C C . ALA A 1 117 ? 20.314 1.191 8.490 1.00 74.31 117 ALA A C 1
ATOM 961 O O . ALA A 1 117 ? 20.395 0.015 8.846 1.00 74.31 117 ALA A O 1
ATOM 962 N N . GLY A 1 118 ? 20.738 1.601 7.298 1.00 78.88 118 GLY A N 1
ATOM 963 C CA . GLY A 1 118 ? 21.224 0.666 6.295 1.00 78.88 118 GLY A CA 1
ATOM 964 C C . GLY A 1 118 ? 21.721 1.346 5.029 1.00 78.88 118 GLY A C 1
ATOM 965 O O . GLY A 1 118 ? 21.740 2.571 4.917 1.00 78.88 118 GLY A O 1
ATOM 966 N N . ASP A 1 119 ? 22.151 0.516 4.085 1.00 87.12 119 ASP A N 1
ATOM 967 C CA . ASP A 1 119 ? 22.570 0.953 2.760 1.00 87.12 119 ASP A CA 1
ATOM 968 C C . ASP A 1 119 ? 21.334 1.304 1.914 1.00 87.12 119 ASP A C 1
ATOM 970 O O . ASP A 1 119 ? 20.682 0.431 1.335 1.00 87.12 119 ASP A O 1
ATOM 974 N N . ASP A 1 120 ? 21.020 2.600 1.860 1.00 87.50 120 ASP A N 1
ATOM 975 C CA . ASP A 1 120 ? 19.951 3.172 1.036 1.00 87.50 120 ASP A CA 1
ATOM 976 C C . ASP A 1 120 ? 20.039 2.693 -0.429 1.00 87.50 120 ASP A C 1
ATOM 978 O O . ASP A 1 120 ? 19.014 2.422 -1.055 1.00 87.50 120 ASP A O 1
ATOM 982 N N . ALA A 1 121 ? 21.245 2.542 -0.988 1.00 87.38 121 ALA A N 1
ATOM 983 C CA . ALA A 1 121 ? 21.412 2.116 -2.375 1.00 87.38 121 ALA A CA 1
ATOM 984 C C . ALA A 1 121 ? 21.056 0.636 -2.565 1.00 87.38 121 ALA A C 1
ATOM 986 O O . ALA A 1 121 ? 20.415 0.281 -3.556 1.00 87.38 121 ALA A O 1
ATOM 987 N N . ALA A 1 122 ? 21.434 -0.226 -1.618 1.00 90.69 122 ALA A N 1
ATOM 988 C CA . ALA A 1 122 ? 21.053 -1.637 -1.647 1.00 90.69 122 ALA A CA 1
ATOM 989 C C . ALA A 1 122 ? 19.534 -1.818 -1.506 1.00 90.69 122 ALA A C 1
ATOM 991 O O . ALA A 1 122 ? 18.942 -2.606 -2.243 1.00 90.69 122 ALA A O 1
ATOM 992 N N . TRP A 1 123 ? 18.901 -1.051 -0.613 1.00 91.00 123 TRP A N 1
ATOM 993 C CA . TRP A 1 123 ? 17.447 -1.062 -0.446 1.00 91.00 123 TRP A CA 1
ATOM 994 C C . TRP A 1 123 ? 16.725 -0.581 -1.711 1.00 91.00 123 TRP A C 1
ATOM 996 O O . TRP A 1 123 ? 15.783 -1.226 -2.174 1.00 91.00 123 TRP A O 1
ATOM 1006 N N . LEU A 1 124 ? 17.190 0.520 -2.319 1.00 91.25 124 LEU A N 1
ATOM 1007 C CA . LEU A 1 124 ? 16.578 1.029 -3.547 1.00 91.25 124 LEU A CA 1
ATOM 1008 C C . LEU A 1 124 ? 16.700 -0.001 -4.665 1.00 91.25 124 LEU A C 1
ATOM 1010 O O . LEU A 1 124 ? 15.732 -0.230 -5.381 1.00 91.25 124 LEU A O 1
ATOM 1014 N N . ARG A 1 125 ? 17.858 -0.658 -4.787 1.00 92.56 125 ARG A N 1
ATOM 1015 C CA . ARG A 1 125 ? 18.060 -1.711 -5.783 1.00 92.56 125 ARG A CA 1
ATOM 1016 C C . ARG A 1 125 ? 17.057 -2.848 -5.619 1.00 92.56 125 ARG A C 1
ATOM 1018 O O . ARG A 1 125 ? 16.437 -3.220 -6.608 1.00 92.56 125 ARG A O 1
ATOM 1025 N N . SER A 1 126 ? 16.832 -3.346 -4.400 1.00 93.94 126 SER A N 1
ATOM 1026 C CA . SER A 1 126 ? 15.844 -4.414 -4.196 1.00 93.94 126 SER A CA 1
ATOM 1027 C C . SER A 1 126 ? 14.420 -3.961 -4.528 1.00 93.94 126 SER A C 1
ATOM 1029 O O . SER A 1 126 ? 13.620 -4.743 -5.037 1.00 93.94 126 SER A O 1
ATOM 1031 N N . GLU A 1 127 ? 14.091 -2.692 -4.270 1.00 95.38 127 GLU A N 1
ATOM 1032 C CA . GLU A 1 127 ? 12.775 -2.148 -4.612 1.00 95.38 127 GLU A CA 1
ATOM 1033 C C . GLU A 1 127 ? 12.607 -1.931 -6.128 1.00 95.38 127 GLU A C 1
ATOM 1035 O O . GLU A 1 127 ? 11.527 -2.168 -6.674 1.00 95.38 127 GLU A O 1
ATOM 1040 N N . LEU A 1 128 ? 13.682 -1.552 -6.826 1.00 96.06 128 LEU A N 1
ATOM 1041 C CA . LEU A 1 128 ? 13.719 -1.466 -8.286 1.00 96.06 128 LEU A CA 1
ATOM 1042 C C . LEU A 1 128 ? 13.584 -2.847 -8.936 1.00 96.06 128 LEU A C 1
ATOM 1044 O O . LEU A 1 128 ? 12.815 -2.995 -9.880 1.00 96.06 128 LEU A O 1
ATOM 1048 N N . GLU A 1 129 ? 14.257 -3.868 -8.406 1.00 97.31 129 GLU A N 1
ATOM 1049 C CA . GLU A 1 129 ? 14.102 -5.261 -8.847 1.00 97.31 129 GLU A CA 1
ATOM 1050 C C . GLU A 1 129 ? 12.659 -5.756 -8.648 1.00 97.31 129 GLU A C 1
ATOM 1052 O O . GLU A 1 129 ? 12.089 -6.397 -9.535 1.00 97.31 129 GLU A O 1
ATOM 1057 N N . TYR A 1 130 ? 12.034 -5.409 -7.516 1.00 97.69 130 TYR A N 1
ATOM 1058 C CA . TYR A 1 130 ? 10.644 -5.762 -7.226 1.00 97.69 130 TYR A CA 1
ATOM 1059 C C . TYR A 1 130 ? 9.667 -5.170 -8.253 1.00 97.69 130 TYR A C 1
ATOM 1061 O O . TYR A 1 130 ? 8.840 -5.892 -8.818 1.00 97.69 130 TYR A O 1
ATOM 1069 N N . VAL A 1 131 ? 9.760 -3.863 -8.524 1.00 97.88 131 VAL A N 1
ATOM 1070 C CA . VAL A 1 131 ? 8.868 -3.212 -9.495 1.00 97.88 131 VAL A CA 1
ATOM 1071 C C . VAL A 1 131 ? 9.195 -3.608 -10.937 1.00 97.88 131 VAL A C 1
ATOM 1073 O O . VAL A 1 131 ? 8.271 -3.769 -11.733 1.00 97.88 131 VAL A O 1
ATOM 1076 N N . ALA A 1 132 ? 10.466 -3.860 -11.266 1.00 97.88 132 ALA A N 1
ATOM 1077 C CA . ALA A 1 132 ? 10.872 -4.387 -12.567 1.00 97.88 132 ALA A CA 1
ATOM 1078 C C . ALA A 1 132 ? 10.190 -5.729 -12.854 1.00 97.88 132 ALA A C 1
ATOM 1080 O O . ALA A 1 132 ? 9.561 -5.886 -13.898 1.00 97.88 132 ALA A O 1
ATOM 1081 N N . ALA A 1 133 ? 10.217 -6.665 -11.899 1.00 97.69 133 ALA A N 1
ATOM 1082 C CA . ALA A 1 133 ? 9.548 -7.957 -12.043 1.00 97.69 133 ALA A CA 1
ATOM 1083 C C . ALA A 1 133 ? 8.036 -7.805 -12.298 1.00 97.69 133 ALA A C 1
ATOM 1085 O O . ALA A 1 133 ? 7.467 -8.515 -13.128 1.00 97.69 133 ALA A O 1
ATOM 1086 N N . ALA A 1 134 ? 7.378 -6.852 -11.632 1.00 97.94 134 ALA A N 1
ATOM 1087 C CA . ALA A 1 134 ? 5.966 -6.561 -11.869 1.00 97.94 134 ALA A CA 1
ATOM 1088 C C . ALA A 1 134 ? 5.693 -5.944 -13.252 1.00 97.94 134 ALA A C 1
ATOM 1090 O O . ALA A 1 134 ? 4.699 -6.296 -13.893 1.00 97.94 134 ALA A O 1
ATOM 1091 N N . ILE A 1 135 ? 6.568 -5.048 -13.719 1.00 98.19 135 ILE A N 1
ATOM 1092 C CA . ILE A 1 135 ? 6.495 -4.459 -15.061 1.00 98.19 135 ILE A CA 1
ATOM 1093 C C . ILE A 1 135 ? 6.647 -5.550 -16.118 1.00 98.19 135 ILE A C 1
ATOM 1095 O O . ILE A 1 135 ? 5.833 -5.599 -17.032 1.00 98.19 135 ILE A O 1
ATOM 1099 N N . GLN A 1 136 ? 7.597 -6.474 -15.964 1.00 96.38 136 GLN A N 1
ATOM 1100 C CA . GLN A 1 136 ? 7.784 -7.573 -16.917 1.00 96.38 136 GLN A CA 1
ATOM 1101 C C . GLN A 1 136 ? 6.539 -8.464 -17.047 1.00 96.38 136 GLN A C 1
ATOM 1103 O O . GLN A 1 136 ? 6.165 -8.878 -18.142 1.00 96.38 136 GLN A O 1
ATOM 1108 N N . LEU A 1 137 ? 5.825 -8.710 -15.944 1.00 96.19 137 LEU A N 1
ATOM 1109 C CA . LEU A 1 137 ? 4.576 -9.482 -15.973 1.00 96.19 137 LEU A CA 1
ATOM 1110 C C . LEU A 1 137 ? 3.434 -8.763 -16.707 1.00 96.19 137 LEU A C 1
ATOM 1112 O O . LEU A 1 137 ? 2.548 -9.412 -17.270 1.00 96.19 137 LEU A O 1
ATOM 1116 N N . ALA A 1 138 ? 3.402 -7.430 -16.671 1.00 96.25 138 ALA A N 1
ATOM 1117 C CA . ALA A 1 138 ? 2.365 -6.638 -17.320 1.00 96.25 138 ALA A CA 1
ATOM 1118 C C . ALA A 1 138 ? 2.899 -5.260 -17.760 1.00 96.25 138 ALA A C 1
ATOM 1120 O O . ALA A 1 138 ? 2.553 -4.257 -17.136 1.00 96.25 138 ALA A O 1
ATOM 1121 N N . PRO A 1 139 ? 3.649 -5.166 -18.877 1.00 96.69 139 PRO A N 1
ATOM 1122 C CA . PRO A 1 139 ? 4.361 -3.935 -19.237 1.00 96.69 139 PRO A CA 1
ATOM 1123 C C . PRO A 1 139 ? 3.444 -2.726 -19.424 1.00 96.69 139 PRO A C 1
ATOM 1125 O O . PRO A 1 139 ? 3.793 -1.610 -19.071 1.00 96.69 139 PRO A O 1
ATOM 1128 N N . ARG A 1 140 ? 2.221 -2.941 -19.919 1.00 96.44 140 ARG A N 1
ATOM 1129 C CA . ARG A 1 140 ? 1.227 -1.874 -20.135 1.00 96.44 140 ARG A CA 1
ATOM 1130 C C . ARG A 1 140 ? 0.406 -1.507 -18.893 1.00 96.44 140 ARG A C 1
ATOM 1132 O O . ARG A 1 140 ? -0.496 -0.685 -18.994 1.00 96.44 140 ARG A O 1
ATOM 1139 N N . ASN A 1 141 ? 0.627 -2.159 -17.754 1.00 96.94 141 ASN A N 1
ATOM 1140 C CA . ASN A 1 141 ? -0.090 -1.853 -16.521 1.00 96.94 141 ASN A CA 1
ATOM 1141 C C . ASN A 1 141 ? 0.518 -0.616 -15.861 1.00 96.94 141 ASN A C 1
ATOM 1143 O O . ASN A 1 141 ? 1.652 -0.672 -15.410 1.00 96.94 141 ASN A O 1
ATOM 1147 N N . GLU A 1 142 ? -0.243 0.468 -15.752 1.00 96.81 142 GLU A N 1
ATOM 1148 C CA . GLU A 1 142 ? 0.243 1.743 -15.211 1.00 96.81 142 GLU A CA 1
ATOM 1149 C C . GLU A 1 142 ? 0.597 1.694 -13.718 1.00 96.81 142 GLU A C 1
ATOM 1151 O O . GLU A 1 142 ? 1.452 2.456 -13.276 1.00 96.81 142 GLU A O 1
ATOM 1156 N N . ALA A 1 143 ? -0.014 0.801 -12.931 1.00 97.38 143 ALA A N 1
ATOM 1157 C CA . ALA A 1 143 ? 0.174 0.764 -11.478 1.00 97.38 143 ALA A CA 1
ATOM 1158 C C . ALA A 1 143 ? 1.651 0.616 -11.029 1.00 97.38 143 ALA A C 1
ATOM 1160 O O . ALA A 1 143 ? 2.108 1.450 -10.244 1.00 97.38 143 ALA A O 1
ATOM 1161 N N . PRO A 1 144 ? 2.439 -0.362 -11.521 1.00 97.94 144 PRO A N 1
ATOM 1162 C CA . PRO A 1 144 ? 3.858 -0.461 -11.184 1.00 97.94 144 PRO A CA 1
ATOM 1163 C C . PRO A 1 144 ? 4.701 0.702 -11.736 1.00 97.94 144 PRO A C 1
ATOM 1165 O O . PRO A 1 144 ? 5.666 1.096 -11.091 1.00 97.94 144 PRO A O 1
ATOM 1168 N N . TRP A 1 145 ? 4.339 1.323 -12.863 1.00 97.62 145 TRP A N 1
ATOM 1169 C CA . TRP A 1 145 ? 5.046 2.518 -13.359 1.00 97.62 145 TRP A CA 1
ATOM 1170 C C . TRP A 1 145 ? 4.795 3.749 -12.483 1.00 97.62 145 TRP A C 1
ATOM 1172 O O . TRP A 1 145 ? 5.724 4.493 -12.153 1.00 97.62 145 TRP A O 1
ATOM 1182 N N . ALA A 1 146 ? 3.548 3.943 -12.051 1.00 96.69 146 ALA A N 1
ATOM 1183 C CA . ALA A 1 146 ? 3.185 4.973 -11.084 1.00 96.69 146 ALA A CA 1
ATOM 1184 C C . ALA A 1 146 ? 3.901 4.745 -9.743 1.00 96.69 146 ALA A C 1
ATOM 1186 O O . ALA A 1 146 ? 4.372 5.692 -9.116 1.00 96.69 146 ALA A O 1
ATOM 1187 N N . TYR A 1 147 ? 4.046 3.486 -9.329 1.00 97.25 147 TYR A N 1
ATOM 118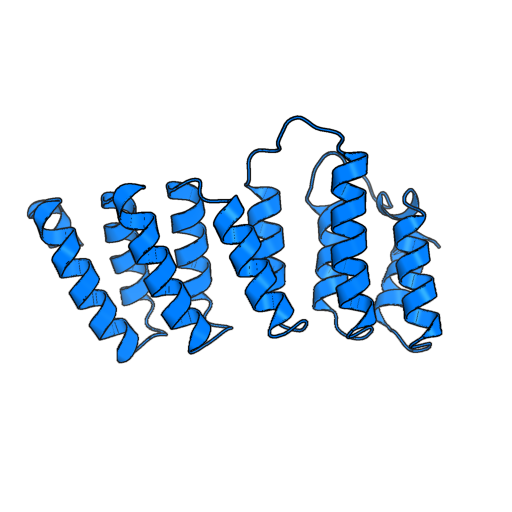8 C CA . TYR A 1 147 ? 4.840 3.125 -8.161 1.00 97.25 147 TYR A CA 1
ATOM 1189 C C . TYR A 1 147 ? 6.328 3.466 -8.343 1.00 97.25 147 TYR A C 1
ATOM 1191 O O . TYR A 1 147 ? 6.891 4.163 -7.501 1.00 97.25 147 TYR A O 1
ATOM 1199 N N . LEU A 1 148 ? 6.938 3.046 -9.459 1.00 95.88 148 LEU A N 1
ATOM 1200 C CA . LEU A 1 148 ? 8.338 3.310 -9.805 1.00 95.88 148 LEU A CA 1
ATOM 1201 C C . LEU A 1 148 ? 8.655 4.808 -9.755 1.00 95.88 148 LEU A C 1
ATOM 1203 O O . LEU A 1 148 ? 9.569 5.230 -9.055 1.00 95.88 148 LEU A O 1
ATOM 1207 N N . THR A 1 149 ? 7.871 5.621 -10.458 1.00 93.50 149 THR A N 1
ATOM 1208 C CA . THR A 1 149 ? 8.027 7.085 -10.449 1.00 93.50 149 THR A CA 1
ATOM 1209 C C . THR A 1 149 ? 7.745 7.683 -9.067 1.00 93.50 149 THR A C 1
ATOM 1211 O O . THR A 1 149 ? 8.459 8.584 -8.622 1.00 93.50 149 THR A O 1
ATOM 1214 N N . GLY A 1 150 ? 6.769 7.133 -8.339 1.00 93.56 150 GLY A N 1
ATOM 1215 C CA . GLY A 1 150 ? 6.425 7.511 -6.970 1.00 93.56 150 GLY A CA 1
ATOM 1216 C C . GLY A 1 150 ? 7.564 7.335 -5.959 1.00 93.56 150 GLY A C 1
ATOM 1217 O O . GLY A 1 150 ? 7.688 8.166 -5.054 1.00 93.56 150 GLY A O 1
ATOM 1218 N N . LEU A 1 151 ? 8.433 6.326 -6.128 1.00 92.56 151 LEU A N 1
ATOM 1219 C CA . LEU A 1 151 ? 9.616 6.122 -5.274 1.00 92.56 151 LEU A CA 1
ATOM 1220 C C . LEU A 1 151 ? 10.520 7.362 -5.299 1.00 92.56 151 LEU A C 1
ATOM 1222 O O . LEU A 1 151 ? 10.900 7.885 -4.253 1.00 92.56 151 LEU A O 1
ATOM 1226 N N . PHE A 1 152 ? 10.791 7.887 -6.493 1.00 91.19 152 PHE A N 1
ATOM 1227 C CA . PHE A 1 152 ? 11.644 9.062 -6.691 1.00 91.19 152 PHE A CA 1
ATOM 1228 C C . PHE A 1 152 ? 10.912 10.389 -6.488 1.00 91.19 152 PHE A C 1
ATOM 1230 O O . PHE A 1 152 ? 11.557 11.425 -6.368 1.00 91.19 152 PHE A O 1
ATOM 1237 N N . ALA A 1 153 ? 9.579 10.384 -6.455 1.00 89.31 153 ALA A N 1
ATOM 1238 C CA . ALA A 1 153 ? 8.791 11.578 -6.176 1.00 89.31 153 ALA A CA 1
ATOM 1239 C C . ALA A 1 153 ? 8.563 11.800 -4.673 1.00 89.31 153 ALA A C 1
ATOM 1241 O O . ALA A 1 153 ? 8.429 12.944 -4.242 1.00 89.31 153 ALA A O 1
ATOM 1242 N N . THR A 1 154 ? 8.493 10.726 -3.876 1.00 88.88 154 THR A N 1
ATOM 1243 C CA . THR A 1 154 ? 7.973 10.806 -2.500 1.00 88.88 154 THR A CA 1
ATOM 1244 C C . THR A 1 154 ? 8.910 10.293 -1.411 1.00 88.88 154 THR A C 1
ATOM 1246 O O . THR A 1 154 ? 8.740 10.698 -0.263 1.00 88.88 154 THR A O 1
ATOM 1249 N N . LEU A 1 155 ? 9.906 9.453 -1.726 1.00 88.94 155 LEU A N 1
ATOM 1250 C CA . LEU A 1 155 ? 10.803 8.879 -0.719 1.00 88.94 155 LEU A CA 1
ATOM 1251 C C . LEU A 1 155 ? 12.169 9.593 -0.687 1.00 88.94 155 LEU A C 1
ATOM 1253 O O . LEU A 1 155 ? 12.928 9.509 -1.655 1.00 88.94 155 LEU A O 1
ATOM 1257 N N . PRO A 1 156 ? 12.548 10.262 0.420 1.00 85.38 156 PRO A N 1
ATOM 1258 C CA . PRO A 1 156 ? 13.911 10.769 0.619 1.00 85.38 156 PRO A CA 1
ATOM 1259 C C . PRO A 1 156 ? 14.950 9.630 0.610 1.00 85.38 156 PRO A C 1
ATOM 1261 O O . PRO A 1 156 ? 14.581 8.504 0.899 1.00 85.38 156 PRO A O 1
ATOM 1264 N N . PRO A 1 157 ? 16.243 9.857 0.320 1.00 83.50 157 PRO A N 1
ATOM 1265 C CA . PRO A 1 157 ? 16.813 11.083 -0.229 1.00 83.50 157 PRO A CA 1
ATOM 1266 C C . PRO A 1 157 ? 16.573 11.221 -1.743 1.00 83.50 157 PRO A C 1
ATOM 1268 O O . PRO A 1 157 ? 16.974 12.223 -2.328 1.00 83.50 157 PRO A O 1
ATOM 1271 N N . TRP A 1 158 ? 15.949 10.231 -2.391 1.00 84.44 158 TRP A N 1
ATOM 1272 C CA . TRP A 1 158 ? 15.776 10.219 -3.849 1.00 84.44 158 TRP A CA 1
ATOM 1273 C C . TRP A 1 158 ? 14.711 11.198 -4.327 1.00 84.44 158 TRP A C 1
ATOM 1275 O O . TRP A 1 158 ? 14.834 11.714 -5.436 1.00 84.44 158 TRP A O 1
ATOM 1285 N N . ALA A 1 159 ? 13.740 11.515 -3.466 1.00 81.38 159 ALA A N 1
ATOM 1286 C CA . ALA A 1 159 ? 12.829 12.643 -3.603 1.00 81.38 159 ALA A CA 1
ATOM 1287 C C . ALA A 1 159 ? 13.610 13.963 -3.654 1.00 81.38 159 ALA A C 1
ATOM 1289 O O . ALA A 1 159 ? 13.803 14.641 -2.646 1.00 81.38 159 ALA A O 1
ATOM 1290 N N . SER A 1 160 ? 14.115 14.318 -4.835 1.00 66.88 160 SER A N 1
ATOM 1291 C CA . SER A 1 160 ? 14.898 15.533 -5.039 1.00 66.88 160 SER A CA 1
ATOM 1292 C C . SER A 1 160 ? 14.863 15.990 -6.495 1.00 66.88 160 SER A C 1
ATOM 1294 O O . SER A 1 160 ? 15.214 15.233 -7.382 1.00 66.88 160 SER A O 1
ATOM 1296 N N . GLN A 1 161 ? 14.497 17.260 -6.709 1.00 61.12 161 GLN A N 1
ATOM 1297 C CA . GLN A 1 161 ? 14.531 18.009 -7.978 1.00 61.12 161 GLN A CA 1
ATOM 1298 C C . GLN A 1 161 ? 13.847 17.350 -9.209 1.00 61.12 161 GLN A C 1
ATOM 1300 O O . GLN A 1 161 ? 13.686 16.136 -9.318 1.00 61.12 161 GLN A O 1
ATOM 1305 N N . PRO A 1 162 ? 13.427 18.147 -10.204 1.00 58.47 162 PRO A N 1
ATOM 1306 C CA . PRO A 1 162 ? 13.058 17.600 -11.507 1.00 58.47 162 PRO A CA 1
ATOM 1307 C C . PRO A 1 162 ? 14.219 16.753 -12.057 1.00 58.47 162 PRO A C 1
ATOM 1309 O O . PRO A 1 162 ? 15.364 17.202 -12.022 1.00 58.47 162 PRO A O 1
ATOM 1312 N N . ARG A 1 163 ? 13.925 15.554 -12.580 1.00 64.56 163 ARG A N 1
ATOM 1313 C CA . ARG A 1 163 ? 14.890 14.609 -13.187 1.00 64.56 163 ARG A CA 1
ATOM 1314 C C . ARG A 1 163 ? 15.772 13.779 -12.233 1.00 64.56 163 ARG A C 1
ATOM 1316 O O . ARG A 1 163 ? 16.773 13.243 -12.690 1.00 64.56 163 ARG A O 1
ATOM 1323 N N . ALA A 1 164 ? 15.415 13.577 -10.958 1.00 71.19 164 ALA A N 1
ATOM 1324 C CA . ALA A 1 164 ? 16.126 12.603 -10.101 1.00 71.19 164 ALA A CA 1
ATOM 1325 C C . ALA A 1 164 ? 16.255 11.213 -10.748 1.00 71.19 164 ALA A C 1
ATOM 1327 O O . ALA A 1 164 ? 17.335 10.628 -10.720 1.00 71.19 164 ALA A O 1
ATOM 1328 N N . LEU A 1 165 ? 15.176 10.735 -11.378 1.00 79.94 165 LEU A N 1
ATOM 1329 C CA . LEU A 1 165 ? 15.114 9.443 -12.068 1.00 79.94 165 LEU A CA 1
ATOM 1330 C C . LEU A 1 165 ? 16.236 9.253 -13.097 1.00 79.94 165 LEU A C 1
ATOM 1332 O O . LEU A 1 165 ? 16.800 8.169 -13.172 1.00 79.94 165 LEU A O 1
ATOM 1336 N N . SER A 1 166 ? 16.636 10.308 -13.816 1.00 80.19 166 SER A N 1
ATOM 1337 C CA . SER A 1 166 ? 17.618 10.217 -14.907 1.00 80.19 166 SER A CA 1
ATOM 1338 C C . SER A 1 166 ? 19.015 9.782 -14.461 1.00 80.19 166 SER A C 1
ATOM 1340 O O . SER A 1 166 ? 19.820 9.313 -15.264 1.00 80.19 166 SER A O 1
ATOM 1342 N N . ARG A 1 167 ? 19.306 9.915 -13.163 1.00 84.19 167 ARG A N 1
ATOM 1343 C CA . ARG A 1 167 ? 20.584 9.528 -12.556 1.00 84.19 167 ARG A CA 1
ATOM 1344 C C . ARG A 1 167 ? 20.676 8.033 -12.248 1.00 84.19 167 ARG A C 1
ATOM 1346 O O . ARG A 1 167 ? 21.751 7.580 -11.867 1.00 84.19 167 ARG A O 1
ATOM 1353 N N . PHE A 1 168 ? 19.580 7.290 -12.398 1.00 88.50 168 PHE A N 1
ATOM 1354 C CA . PHE A 1 168 ? 19.494 5.869 -12.074 1.00 88.50 168 PHE A CA 1
ATOM 1355 C C . PHE A 1 168 ? 19.462 5.048 -13.368 1.00 88.50 168 PHE A C 1
ATOM 1357 O O . PHE A 1 168 ? 18.406 4.946 -13.999 1.00 88.50 168 PHE A O 1
ATOM 1364 N N . PRO A 1 169 ? 20.599 4.488 -13.822 1.00 91.06 169 PRO A N 1
ATOM 1365 C CA . PRO A 1 169 ? 20.640 3.689 -15.047 1.00 91.06 169 PRO A CA 1
ATOM 1366 C C . PRO A 1 169 ? 19.725 2.460 -14.977 1.00 91.06 169 PRO A C 1
ATOM 1368 O O . PRO A 1 169 ? 19.212 2.030 -16.005 1.00 91.06 169 PRO A O 1
ATOM 1371 N N . GLU A 1 170 ? 19.457 1.934 -13.781 1.00 93.62 170 GLU A N 1
ATOM 1372 C CA . GLU A 1 170 ? 18.531 0.824 -13.554 1.00 93.62 170 GLU A CA 1
ATOM 1373 C C . GLU A 1 170 ? 17.122 1.131 -14.078 1.00 93.62 170 GLU A C 1
ATOM 1375 O O . GLU A 1 170 ? 16.484 0.269 -14.672 1.00 93.62 170 GLU A O 1
ATOM 1380 N N . VAL A 1 171 ? 16.646 2.371 -13.929 1.00 93.69 171 VAL A N 1
ATOM 1381 C CA . VAL A 1 171 ? 15.319 2.782 -14.413 1.00 93.69 171 VAL A CA 1
ATOM 1382 C C . VAL A 1 171 ? 15.281 2.813 -15.941 1.00 93.69 171 VAL A C 1
ATOM 1384 O O . VAL A 1 171 ? 14.310 2.351 -16.542 1.00 93.69 171 VAL A O 1
ATOM 1387 N N . HIS A 1 172 ? 16.349 3.293 -16.583 1.00 94.25 172 HIS A N 1
ATOM 1388 C CA . HIS A 1 172 ? 16.480 3.223 -18.037 1.00 94.25 172 HIS A CA 1
ATOM 1389 C C . HIS A 1 172 ? 16.489 1.765 -18.518 1.00 94.25 172 HIS A C 1
ATOM 1391 O O . HIS A 1 172 ? 15.817 1.441 -19.495 1.00 94.25 172 HIS A O 1
ATOM 1397 N N . THR A 1 173 ? 17.206 0.874 -17.824 1.00 95.81 173 THR A N 1
ATOM 1398 C CA . THR A 1 173 ? 17.213 -0.566 -18.129 1.00 95.81 173 THR A CA 1
ATOM 1399 C C . THR A 1 173 ? 15.810 -1.162 -18.040 1.00 95.81 173 THR A C 1
ATOM 1401 O O . THR A 1 173 ? 15.385 -1.806 -18.992 1.00 95.81 173 THR A O 1
ATOM 1404 N N . ILE A 1 174 ? 15.048 -0.869 -16.979 1.00 96.81 174 ILE A N 1
ATOM 1405 C CA . ILE A 1 174 ? 13.649 -1.316 -16.841 1.00 96.81 174 ILE A CA 1
ATOM 1406 C C . ILE A 1 174 ? 12.800 -0.858 -18.036 1.00 96.81 174 ILE A C 1
ATOM 1408 O O . ILE A 1 174 ? 12.029 -1.642 -18.589 1.00 96.81 174 ILE A O 1
ATOM 1412 N N . CYS A 1 175 ? 12.954 0.399 -18.469 1.00 96.38 175 CYS A N 1
ATOM 1413 C CA . CYS A 1 175 ? 12.243 0.924 -19.638 1.00 96.38 175 CYS A CA 1
ATOM 1414 C C . CYS A 1 175 ? 12.641 0.194 -20.926 1.00 96.38 175 CYS A C 1
ATOM 1416 O O . CYS A 1 175 ? 11.772 -0.209 -21.698 1.00 96.38 175 CYS A O 1
ATOM 1418 N N . ALA A 1 176 ? 13.943 0.003 -21.148 1.00 96.06 176 ALA A N 1
ATOM 1419 C CA . ALA A 1 176 ? 14.463 -0.673 -22.328 1.00 96.06 176 ALA A CA 1
ATOM 1420 C C . ALA A 1 176 ? 13.990 -2.131 -22.400 1.00 96.06 176 ALA A C 1
ATOM 1422 O O . ALA A 1 176 ? 13.517 -2.564 -23.447 1.00 96.06 176 ALA A O 1
ATOM 1423 N N . GLU A 1 177 ? 14.048 -2.871 -21.293 1.00 96.50 177 GLU A N 1
ATOM 1424 C CA . GLU A 1 177 ? 13.564 -4.251 -21.231 1.00 96.50 177 GLU A CA 1
ATOM 1425 C C . GLU A 1 177 ? 12.051 -4.335 -21.469 1.00 96.50 177 GLU A C 1
ATOM 1427 O O . GLU A 1 177 ? 11.599 -5.155 -22.265 1.00 96.50 177 GLU A O 1
ATOM 1432 N N . ALA A 1 178 ? 11.259 -3.440 -20.869 1.00 96.56 178 ALA A N 1
ATOM 1433 C CA . ALA A 1 178 ? 9.818 -3.393 -21.114 1.00 96.56 178 ALA A CA 1
ATOM 1434 C C . ALA A 1 178 ? 9.475 -3.109 -22.590 1.00 96.56 178 ALA A C 1
ATOM 1436 O O . ALA A 1 178 ? 8.462 -3.599 -23.095 1.00 96.56 178 ALA A O 1
ATOM 1437 N N . LEU A 1 179 ? 10.303 -2.323 -23.288 1.00 97.38 179 LEU A N 1
ATOM 1438 C CA . LEU A 1 179 ? 10.152 -2.032 -24.716 1.00 97.38 179 LEU A CA 1
ATOM 1439 C C . LEU A 1 179 ? 10.635 -3.169 -25.623 1.00 97.38 179 LEU A C 1
ATOM 1441 O O . LEU A 1 179 ? 10.105 -3.304 -26.726 1.00 97.38 179 LEU A O 1
ATOM 1445 N N . LEU A 1 180 ? 11.588 -3.994 -25.180 1.00 95.19 180 LEU A N 1
ATOM 1446 C CA . LEU A 1 180 ? 11.967 -5.217 -25.897 1.00 95.19 180 LEU A CA 1
ATOM 1447 C C . LEU A 1 180 ? 10.789 -6.196 -25.953 1.00 95.19 180 LEU A C 1
ATOM 1449 O O . LEU A 1 180 ? 10.465 -6.703 -27.027 1.00 95.19 180 LEU A O 1
ATOM 1453 N N . ASP A 1 181 ? 10.104 -6.388 -24.825 1.00 91.44 181 ASP A N 1
ATOM 1454 C CA . ASP A 1 181 ? 8.958 -7.297 -24.730 1.00 91.44 181 ASP A CA 1
ATOM 1455 C C . ASP A 1 181 ? 7.668 -6.678 -25.292 1.00 91.44 181 ASP A C 1
ATOM 1457 O O . ASP A 1 181 ? 6.828 -7.360 -25.886 1.00 91.44 181 ASP A O 1
ATOM 1461 N N . CYS A 1 182 ? 7.496 -5.362 -25.137 1.00 95.38 182 CYS A N 1
ATOM 1462 C CA . CYS A 1 182 ? 6.343 -4.619 -25.629 1.00 95.38 182 CYS A CA 1
ATOM 1463 C C . CYS A 1 182 ? 6.765 -3.266 -26.239 1.00 95.38 182 CYS A C 1
ATOM 1465 O O . CYS A 1 182 ? 6.660 -2.233 -25.576 1.00 95.38 182 CYS A O 1
ATOM 1467 N N . PRO A 1 183 ? 7.104 -3.211 -27.542 1.00 96.19 183 PRO A N 1
ATOM 1468 C CA . PRO A 1 183 ? 7.569 -1.978 -28.198 1.00 96.19 183 PRO A CA 1
ATOM 1469 C C . PRO A 1 183 ? 6.590 -0.793 -28.134 1.00 96.19 183 PRO A C 1
ATOM 1471 O O . PRO A 1 183 ? 6.990 0.369 -28.176 1.00 96.19 183 PRO A O 1
ATOM 1474 N N . ALA A 1 184 ? 5.290 -1.078 -28.008 1.00 95.44 184 ALA A N 1
ATOM 1475 C CA . ALA A 1 184 ? 4.225 -0.084 -27.848 1.00 95.44 184 ALA A CA 1
ATOM 1476 C C . ALA A 1 184 ? 3.844 0.163 -26.370 1.00 95.44 184 ALA A C 1
ATOM 1478 O O . ALA A 1 184 ? 2.694 0.486 -26.071 1.00 95.44 184 ALA A O 1
ATOM 1479 N N . CYS A 1 185 ? 4.760 -0.072 -25.426 1.00 97.00 185 CYS A N 1
ATOM 1480 C CA . CYS A 1 185 ? 4.546 0.200 -24.006 1.00 97.00 185 CYS A CA 1
ATOM 1481 C C . CYS A 1 185 ? 4.522 1.717 -23.759 1.00 97.00 185 CYS A C 1
ATOM 1483 O O . CYS A 1 185 ? 5.570 2.333 -23.580 1.00 97.00 185 CYS A O 1
ATOM 1485 N N . ALA A 1 186 ? 3.328 2.318 -23.764 1.00 97.25 186 ALA A N 1
ATOM 1486 C CA . ALA A 1 186 ? 3.167 3.754 -23.526 1.00 97.25 186 ALA A CA 1
ATOM 1487 C C . ALA A 1 186 ? 3.805 4.221 -22.199 1.00 97.25 186 ALA A C 1
ATOM 1489 O O . ALA A 1 186 ? 4.602 5.151 -22.260 1.00 97.25 186 ALA A O 1
ATOM 1490 N N . PRO A 1 187 ? 3.615 3.533 -21.050 1.00 97.06 187 PRO A N 1
ATOM 1491 C CA . PRO A 1 187 ? 4.243 3.969 -19.802 1.00 97.06 187 PRO A CA 1
ATOM 1492 C C . PRO A 1 187 ? 5.779 4.012 -19.844 1.00 97.06 187 PRO A C 1
ATOM 1494 O O . PRO A 1 187 ? 6.381 4.895 -19.242 1.00 97.06 187 PRO A O 1
ATOM 1497 N N . ALA A 1 188 ? 6.427 3.089 -20.566 1.00 96.69 188 ALA A N 1
ATOM 1498 C CA . ALA A 1 188 ? 7.883 3.102 -20.716 1.00 96.69 188 ALA A CA 1
ATOM 1499 C C . ALA A 1 188 ? 8.352 4.304 -21.550 1.00 96.69 188 ALA A C 1
ATOM 1501 O O . ALA A 1 188 ? 9.310 4.976 -21.171 1.00 96.69 188 ALA A O 1
ATOM 1502 N N . HIS A 1 189 ? 7.654 4.602 -22.654 1.00 96.56 189 HIS A N 1
ATOM 1503 C CA . HIS A 1 189 ? 7.918 5.800 -23.461 1.00 96.56 189 HIS A CA 1
ATOM 1504 C C . HIS A 1 189 ? 7.711 7.080 -22.650 1.00 96.56 189 HIS A C 1
ATOM 1506 O O . HIS A 1 189 ? 8.561 7.964 -22.693 1.00 96.56 189 HIS A O 1
ATOM 1512 N N . ASP A 1 190 ? 6.639 7.154 -21.859 1.00 94.69 190 ASP A N 1
ATOM 1513 C CA . ASP A 1 190 ? 6.339 8.315 -21.017 1.00 94.69 190 ASP A CA 1
ATOM 1514 C C . ASP A 1 190 ? 7.444 8.564 -19.978 1.00 94.69 190 ASP A C 1
ATOM 1516 O O . ASP A 1 190 ? 7.867 9.703 -19.777 1.00 94.69 190 ASP A O 1
ATOM 1520 N N . VAL A 1 191 ? 7.962 7.504 -19.342 1.00 93.12 191 VAL A N 1
ATOM 1521 C CA . VAL A 1 191 ? 9.084 7.610 -18.393 1.00 93.12 191 VAL A CA 1
ATOM 1522 C C . VAL A 1 191 ? 10.369 8.056 -19.096 1.00 93.12 191 VAL A C 1
ATOM 1524 O O . VAL A 1 191 ? 11.063 8.942 -18.594 1.00 93.12 191 VAL A O 1
ATOM 1527 N N . LEU A 1 192 ? 10.696 7.490 -20.260 1.00 93.00 192 LEU A N 1
ATOM 1528 C CA . LEU A 1 192 ? 11.887 7.893 -21.012 1.00 93.00 192 LEU A CA 1
ATOM 1529 C C . LEU A 1 192 ? 11.810 9.362 -21.445 1.00 93.00 192 LEU A C 1
ATOM 1531 O O . LEU A 1 192 ? 12.732 10.120 -21.157 1.00 93.00 192 LEU A O 1
ATOM 1535 N N . ALA A 1 193 ? 10.688 9.788 -22.026 1.00 91.12 193 ALA A N 1
ATOM 1536 C CA . ALA A 1 193 ? 10.484 11.165 -22.470 1.00 91.12 193 ALA A CA 1
ATOM 1537 C C . ALA A 1 193 ? 10.501 12.172 -21.307 1.00 91.12 193 ALA A C 1
ATOM 1539 O O . ALA A 1 193 ? 11.025 13.276 -21.434 1.00 91.12 193 ALA A O 1
ATOM 1540 N N . ALA A 1 194 ? 9.942 11.812 -20.148 1.00 87.75 194 ALA A N 1
ATOM 1541 C CA . ALA A 1 194 ? 9.884 12.717 -19.001 1.00 87.75 194 ALA A CA 1
ATOM 1542 C C . ALA A 1 194 ? 11.239 12.900 -18.295 1.00 87.75 194 ALA A C 1
ATOM 1544 O O . ALA A 1 194 ? 11.474 13.949 -17.680 1.00 87.75 194 ALA A O 1
ATOM 1545 N N . TYR A 1 195 ? 12.115 11.888 -18.331 1.00 85.88 195 TYR A N 1
ATOM 1546 C CA . TYR A 1 195 ? 13.304 11.857 -17.475 1.00 85.88 195 TYR A CA 1
ATOM 1547 C C . TYR A 1 195 ? 14.637 11.708 -18.219 1.00 85.88 195 TYR A C 1
ATOM 1549 O O . TYR A 1 195 ? 15.646 12.152 -17.677 1.00 85.88 195 TYR A O 1
ATOM 1557 N N . TYR A 1 196 ? 14.676 11.145 -19.426 1.00 82.62 196 TYR A N 1
ATOM 1558 C CA . TYR A 1 196 ? 15.918 10.828 -20.150 1.00 82.62 196 TYR A CA 1
ATOM 1559 C C . TYR A 1 196 ? 16.108 11.608 -21.460 1.00 82.62 196 TYR A C 1
ATOM 1561 O O . TYR A 1 196 ? 17.184 11.519 -22.054 1.00 82.62 196 TYR A O 1
ATOM 1569 N N . GLU A 1 197 ? 15.119 12.413 -21.854 1.00 80.19 197 GLU A N 1
ATOM 1570 C CA . GLU A 1 197 ? 15.171 13.380 -22.964 1.00 80.19 197 GLU A CA 1
ATOM 1571 C C . GLU A 1 197 ? 15.200 14.841 -22.443 1.00 80.19 197 GLU A C 1
ATOM 1573 O O . GLU A 1 197 ? 15.949 15.667 -23.017 1.00 80.19 197 GLU A O 1
#

Organism: NCBI:txid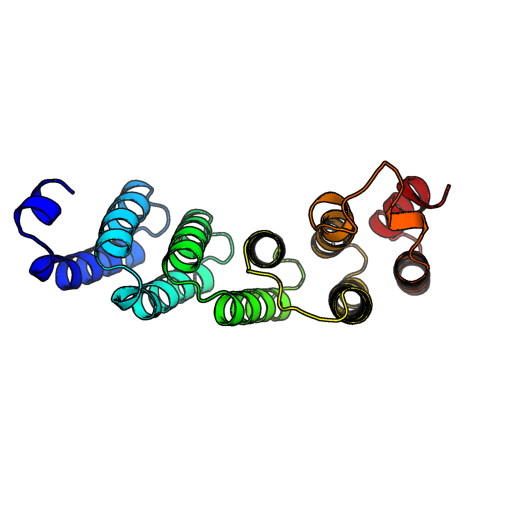47790

Radius of gyration: 19.8 Å; chains: 1; bounding box: 47×30×57 Å

Foldseek 3Di:
DVVDVVVDLVCLVVVLVVLLVVCVVPVQDPVSLVVNLVSQLSCFLVCLVVLVVSLCVSCVVPVPSPSSLVSNLSSCLRNVPLVVQLVVLVVSCVVPVLSLSSLVSNLSSQLRRDDDPDDPVVVVVVVLVVLLVSCVVPVQRCSSLCSNVSCQCRPPPSNDDQQSVLVDVSLVVSLVVSCVVPVPNPSSVVVCVRHVD

InterPro domains:
  IPR002088 Protein prenyltransferase, alpha subunit [PF01239] (13-41)
  IPR002088 Protein prenyltransferase, alpha subunit [PF01239] (50-77)
  IPR002088 Protein prenyltransferase, alpha subunit [PF01239] (82-113)
  IPR002088 Protein prenyltransferase, alpha subunit [PF01239] (125-153)
  IPR002088 Protein prenyltransferase, alpha subunit [PS51147] (11-45)
  IPR002088 Protein prenyltransferase, alpha subunit [PS51147] (47-80)
  IPR002088 Protein prenyltransferase, alpha subunit [PS51147] (81-115)
  IPR002088 Protein prenyltransferase, alpha subunit [PS51147] (123-157)

Secondary structure (DSSP, 8-state):
-HHHHHH-GGGHHHHHHHHHHHHHH-TT-HHHHHHHHHHHHHHGGGGHHHHHHHHHHHHHH-TT-HHHHHHHHHHHHHH--HHHHHHHHHHHHHH-TT-HHHHHHHHHHHHHSPPPSS-HHHHHHHHHHHHHHHHHH-TT-HHHHHHHHHHHHHSTTT--STTGGGG-HHHHHHHHHHHHH-TT-HHHHHHHHHHT-

pLDDT: mean 93.18, std 6.57, range [58.47, 98.19]